Protein AF-A0A6B2VFL1-F1 (afdb_monomer)

Nearest PDB structures (foldseek):
  6qbq-assembly1_B  TM=6.943E-01  e=8.126E-10  Saccharomyces cerevisiae
  6qbr-assembly1_A  TM=6.982E-01  e=2.152E-09  Saccharomyces cerevisiae
  8aj2-assembly2_B  TM=6.948E-01  e=1.616E-09  Saccharomyces cerevisiae
  6qbq-assembly1_A  TM=6.703E-01  e=1.022E-09  Saccharomyces cerevisiae
  8aj2-assembly1_A  TM=7.059E-01  e=1.071E-08  Saccharomyces cerevisiae

pLDDT: mean 91.46, std 8.04, range [44.31, 98.69]

Foldseek 3Di:
DQCLLVVLVVLLLVLLVVQQVLLNVQFAAADDPVLLVVLCVLLVFDDDPNLSVVNRHTQWGDFDAFPPQPPRLFTSQLLLLRWTQHGSVRQSVLLVQQCCLPQHLQNHSQKTFGTADPVRAKGKIAGCDDPLHQFIWMTGNPHYIGTDDFQTHSSSSSNQSSCLSPPVDGDSSPPPQWGWKYFSSGIDTARPPDDGSGPTDIDGSCPPD

Structure (mmCIF, N/CA/C/O backbon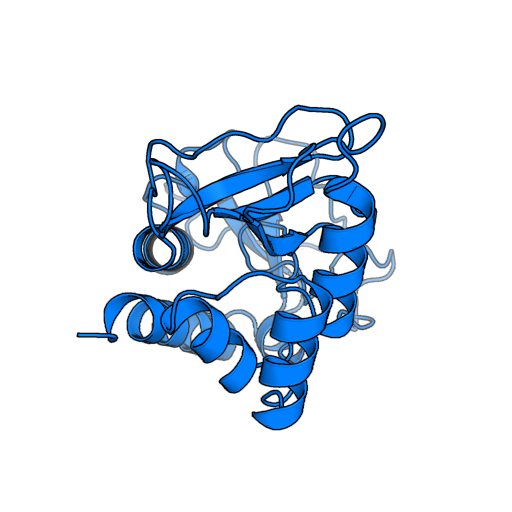e):
data_AF-A0A6B2VFL1-F1
#
_entry.id   AF-A0A6B2VFL1-F1
#
loop_
_atom_site.group_PDB
_atom_site.id
_atom_site.type_symbol
_atom_site.label_atom_id
_atom_site.label_alt_id
_atom_site.label_comp_id
_atom_site.label_asym_id
_atom_site.label_entity_id
_atom_site.label_seq_id
_atom_site.pdbx_PDB_ins_code
_atom_site.Cartn_x
_atom_site.Cartn_y
_atom_site.Cartn_z
_atom_site.occupancy
_atom_site.B_iso_or_equiv
_atom_site.auth_seq_id
_atom_site.auth_comp_id
_atom_site.auth_asym_id
_atom_site.auth_atom_id
_atom_site.pdbx_PDB_model_num
ATOM 1 N N . MET A 1 1 ? -21.975 0.005 -3.717 1.00 44.31 1 MET A N 1
ATOM 2 C CA . MET A 1 1 ? -21.148 1.197 -3.429 1.00 44.31 1 MET A CA 1
ATOM 3 C C . MET A 1 1 ? -19.972 0.749 -2.584 1.00 44.31 1 MET A C 1
ATOM 5 O O . MET A 1 1 ? -19.986 0.927 -1.378 1.00 44.31 1 MET A O 1
ATOM 9 N N . ASN A 1 2 ? -19.045 0.027 -3.211 1.00 53.16 2 ASN A N 1
ATOM 10 C CA . ASN A 1 2 ? -17.841 -0.524 -2.581 1.00 53.16 2 ASN A CA 1
ATOM 11 C C . ASN A 1 2 ? -16.761 -0.800 -3.654 1.00 53.16 2 ASN A C 1
ATOM 13 O O . ASN A 1 2 ? -15.891 -1.637 -3.439 1.00 53.16 2 ASN A O 1
ATOM 17 N N . ASP A 1 3 ? -16.881 -0.156 -4.824 1.00 70.81 3 ASP A N 1
ATOM 18 C CA . ASP A 1 3 ? -16.245 -0.612 -6.066 1.00 70.81 3 ASP A CA 1
ATOM 19 C C . ASP A 1 3 ? -14.957 0.146 -6.398 1.00 70.81 3 ASP A C 1
ATOM 21 O O . ASP A 1 3 ? -14.106 -0.409 -7.070 1.00 70.81 3 ASP A O 1
ATOM 25 N N . GLU A 1 4 ? -14.764 1.376 -5.913 1.00 88.88 4 GLU A N 1
ATOM 26 C CA . GLU A 1 4 ? -13.630 2.208 -6.343 1.00 88.88 4 GLU A CA 1
ATOM 27 C C . GLU A 1 4 ? -12.278 1.677 -5.850 1.00 88.88 4 GLU A C 1
ATOM 29 O O . GLU A 1 4 ? -11.374 1.489 -6.657 1.00 88.88 4 GLU A O 1
ATOM 34 N N . SER A 1 5 ? -12.139 1.368 -4.553 1.00 93.56 5 SER A N 1
ATOM 35 C CA . SER A 1 5 ? -10.878 0.843 -4.007 1.00 93.56 5 SER A CA 1
ATOM 36 C C . SER A 1 5 ? -10.495 -0.500 -4.623 1.00 93.56 5 SER A C 1
ATOM 38 O O . SER A 1 5 ? -9.335 -0.700 -4.960 1.00 93.56 5 SER A O 1
ATOM 40 N N . LEU A 1 6 ? -11.460 -1.412 -4.792 1.00 94.38 6 LEU A N 1
ATOM 41 C CA . LEU A 1 6 ? -11.193 -2.724 -5.383 1.00 94.38 6 LEU A CA 1
ATOM 42 C C . LEU A 1 6 ? -10.951 -2.631 -6.894 1.00 94.38 6 LEU A C 1
ATOM 44 O O . LEU A 1 6 ? -10.044 -3.288 -7.378 1.00 94.38 6 LEU A O 1
ATOM 48 N N . ALA A 1 7 ? -11.668 -1.771 -7.623 1.00 96.00 7 ALA A N 1
ATOM 49 C CA . ALA A 1 7 ? -11.402 -1.554 -9.046 1.00 96.00 7 ALA A CA 1
ATOM 50 C C . ALA A 1 7 ? -10.031 -0.901 -9.287 1.00 96.00 7 ALA A C 1
ATOM 52 O O . ALA A 1 7 ? -9.340 -1.244 -10.243 1.00 96.00 7 ALA A O 1
ATOM 53 N N . ALA A 1 8 ? -9.618 0.035 -8.427 1.00 96.88 8 ALA A N 1
ATOM 54 C CA . ALA A 1 8 ? -8.275 0.605 -8.481 1.00 96.88 8 ALA A CA 1
ATOM 55 C C . ALA A 1 8 ? -7.205 -0.430 -8.103 1.00 96.88 8 ALA A C 1
ATOM 57 O O . ALA A 1 8 ? -6.154 -0.479 -8.734 1.00 96.88 8 ALA A O 1
ATOM 58 N N . TRP A 1 9 ? -7.483 -1.289 -7.121 1.00 97.75 9 TRP A N 1
ATOM 59 C CA . TRP A 1 9 ? -6.606 -2.402 -6.769 1.00 97.75 9 TRP A CA 1
ATOM 60 C C . TRP A 1 9 ? -6.452 -3.410 -7.916 1.00 97.75 9 TRP A C 1
ATOM 62 O O . TRP A 1 9 ? -5.327 -3.784 -8.228 1.00 97.75 9 TRP A O 1
ATOM 72 N N . ASP A 1 10 ? -7.540 -3.782 -8.599 1.00 97.94 10 ASP A N 1
ATOM 73 C CA . ASP A 1 10 ? -7.497 -4.676 -9.765 1.00 97.94 10 ASP A CA 1
ATOM 74 C C . ASP A 1 10 ? -6.589 -4.107 -10.870 1.00 97.94 10 ASP A C 1
ATOM 76 O O . ASP A 1 10 ? -5.793 -4.839 -11.451 1.00 97.94 10 ASP A O 1
ATOM 80 N N . ARG A 1 11 ? -6.625 -2.786 -11.107 1.00 98.31 11 ARG A N 1
ATOM 81 C CA . ARG A 1 11 ? -5.705 -2.111 -12.043 1.00 98.31 11 ARG A CA 1
ATOM 82 C C . ARG A 1 11 ? -4.241 -2.256 -11.627 1.00 98.31 11 ARG A C 1
ATOM 84 O O . ARG A 1 11 ? -3.393 -2.535 -12.471 1.00 98.31 11 ARG A O 1
ATOM 91 N N . VAL A 1 12 ? -3.943 -2.085 -10.337 1.00 98.38 12 VAL A N 1
ATOM 92 C CA . VAL A 1 12 ? -2.587 -2.285 -9.804 1.00 98.38 12 VAL A CA 1
ATOM 93 C C . VAL A 1 12 ? -2.162 -3.748 -9.958 1.00 98.38 12 VAL A C 1
ATOM 95 O O . VAL A 1 12 ? -1.088 -3.999 -10.499 1.00 98.38 12 VAL A O 1
ATOM 98 N N . GLU A 1 13 ? -2.994 -4.714 -9.551 1.00 98.31 13 GLU A N 1
ATOM 99 C CA . GLU A 1 13 ? -2.715 -6.152 -9.703 1.00 98.31 13 GLU A CA 1
ATOM 100 C C . GLU A 1 13 ? -2.437 -6.528 -11.167 1.00 98.31 13 GLU A C 1
ATOM 102 O O . GLU A 1 13 ? -1.428 -7.177 -11.458 1.00 98.31 13 GLU A O 1
ATOM 107 N N . ASP A 1 14 ? -3.305 -6.110 -12.091 1.00 98.62 14 ASP A N 1
ATOM 108 C CA . ASP A 1 14 ? -3.177 -6.407 -13.519 1.00 98.62 14 ASP A CA 1
ATOM 109 C C . ASP A 1 14 ? -1.907 -5.786 -14.109 1.00 98.62 14 ASP A C 1
ATOM 111 O O . ASP A 1 14 ? -1.195 -6.434 -14.887 1.00 98.62 14 ASP A O 1
ATOM 115 N N . TRP A 1 15 ? -1.580 -4.554 -13.706 1.00 98.62 15 TRP A N 1
ATOM 116 C CA . TRP A 1 15 ? -0.351 -3.896 -14.133 1.00 98.62 15 TRP A CA 1
ATOM 117 C C . TRP A 1 15 ? 0.889 -4.635 -13.623 1.00 98.62 15 TRP A C 1
ATOM 119 O O . TRP A 1 15 ? 1.799 -4.900 -14.412 1.00 98.62 15 TRP A O 1
ATOM 129 N N . LEU A 1 16 ? 0.921 -5.019 -12.340 1.00 98.69 16 LEU A N 1
ATOM 130 C CA . LEU A 1 16 ? 2.037 -5.775 -11.758 1.00 98.69 16 LEU A CA 1
ATOM 131 C C . LEU A 1 16 ? 2.209 -7.115 -12.467 1.00 98.69 16 LEU A C 1
ATOM 133 O O . LEU A 1 16 ? 3.310 -7.468 -12.874 1.00 98.69 16 LEU A O 1
ATOM 137 N N . LYS A 1 17 ? 1.114 -7.838 -12.696 1.00 98.44 17 LYS A N 1
ATOM 138 C CA . LYS A 1 17 ? 1.147 -9.128 -13.388 1.00 98.44 17 LYS A CA 1
ATOM 139 C C . LYS A 1 17 ? 1.747 -9.033 -14.792 1.00 98.44 17 LYS A C 1
ATOM 141 O O . LYS A 1 17 ? 2.417 -9.967 -15.229 1.00 98.44 17 LYS A O 1
ATOM 146 N N . ALA A 1 18 ? 1.486 -7.935 -15.501 1.00 98.31 18 ALA A N 1
ATOM 147 C CA . ALA A 1 18 ? 1.969 -7.725 -16.861 1.00 98.31 18 ALA A CA 1
ATOM 148 C C . ALA A 1 18 ? 3.405 -7.178 -16.928 1.00 98.31 18 ALA A C 1
ATOM 150 O O . ALA A 1 18 ? 4.148 -7.564 -17.828 1.00 98.31 18 ALA A O 1
ATOM 151 N N . ASN A 1 19 ? 3.791 -6.291 -16.004 1.00 98.25 19 ASN A N 1
ATOM 152 C CA . ASN A 1 19 ? 5.014 -5.486 -16.129 1.00 98.25 19 ASN A CA 1
ATOM 153 C C . ASN A 1 19 ? 6.050 -5.749 -15.027 1.00 98.25 19 ASN A C 1
ATOM 155 O O . ASN A 1 19 ? 7.242 -5.561 -15.254 1.00 98.25 19 ASN A O 1
ATOM 159 N N . ALA A 1 20 ? 5.616 -6.196 -13.849 1.00 98.25 20 ALA A N 1
ATOM 160 C CA . ALA A 1 20 ? 6.459 -6.445 -12.684 1.00 98.25 20 ALA A CA 1
ATOM 161 C C . ALA A 1 20 ? 6.103 -7.797 -12.021 1.00 98.25 20 ALA A C 1
ATOM 163 O O . ALA A 1 20 ? 5.593 -7.831 -10.895 1.00 98.25 20 ALA A O 1
ATOM 164 N N . PRO A 1 21 ? 6.337 -8.931 -12.712 1.00 98.19 21 PRO A N 1
ATOM 165 C CA . PRO A 1 21 ? 5.893 -10.250 -12.263 1.00 98.19 21 PRO A CA 1
ATOM 166 C C . PRO A 1 21 ? 6.483 -10.697 -10.917 1.00 98.19 21 PRO A C 1
ATOM 168 O O . PRO A 1 21 ? 5.811 -11.433 -10.196 1.00 98.19 21 PRO A O 1
ATOM 171 N N . CYS A 1 22 ? 7.685 -10.251 -10.539 1.00 97.81 22 CYS A N 1
ATOM 172 C CA . CYS A 1 22 ? 8.239 -10.531 -9.212 1.00 97.81 22 CYS A CA 1
ATOM 173 C C . CYS A 1 22 ? 7.477 -9.763 -8.125 1.00 97.81 22 CYS A C 1
ATOM 175 O O . CYS A 1 22 ? 7.132 -10.342 -7.098 1.00 97.81 22 CYS A O 1
ATOM 177 N N . SER A 1 23 ? 7.109 -8.503 -8.377 1.00 98.50 23 SER A N 1
ATOM 178 C CA . SER A 1 23 ? 6.239 -7.758 -7.458 1.00 98.50 23 SER A CA 1
ATOM 179 C C . SER A 1 23 ? 4.819 -8.310 -7.401 1.00 98.50 23 SER A C 1
ATOM 181 O O . SER A 1 23 ? 4.199 -8.289 -6.347 1.00 98.50 23 SER A O 1
ATOM 183 N N . TYR A 1 24 ? 4.293 -8.859 -8.496 1.00 98.62 24 TYR A N 1
ATOM 184 C CA . TYR A 1 24 ? 3.029 -9.596 -8.438 1.00 98.62 24 TYR A CA 1
ATOM 185 C C . TYR A 1 24 ? 3.152 -10.865 -7.580 1.00 98.62 24 TYR A C 1
ATOM 187 O O . TYR A 1 24 ? 2.248 -11.186 -6.814 1.00 98.62 24 TYR A O 1
ATOM 195 N N . ALA A 1 25 ? 4.278 -11.577 -7.677 1.00 98.44 25 ALA A N 1
ATOM 196 C CA . ALA A 1 25 ? 4.528 -12.795 -6.910 1.00 98.44 25 ALA A CA 1
ATOM 197 C C . ALA A 1 25 ? 4.737 -12.553 -5.403 1.00 98.4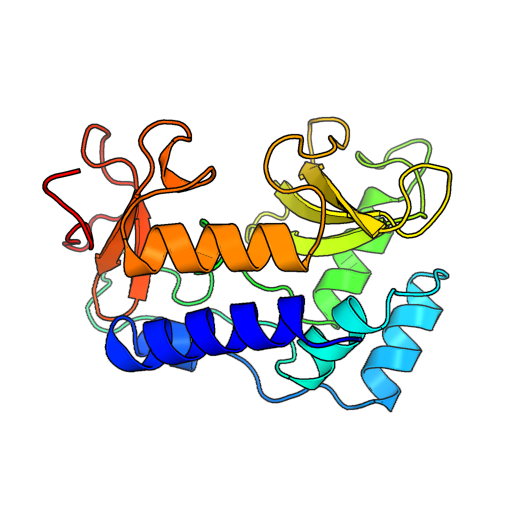4 25 ALA A C 1
ATOM 199 O O . ALA A 1 25 ? 4.582 -13.497 -4.630 1.00 98.44 25 ALA A O 1
ATOM 200 N N . SER A 1 26 ? 5.048 -11.322 -4.975 1.00 98.44 26 SER A N 1
ATOM 201 C CA . SER A 1 26 ? 5.178 -10.976 -3.550 1.00 98.44 26 SER A CA 1
ATOM 202 C C . SER A 1 26 ? 3.827 -10.868 -2.837 1.00 98.44 26 SER A C 1
ATOM 204 O O . SER A 1 26 ? 3.772 -10.945 -1.609 1.00 98.44 26 SER A O 1
ATOM 206 N N . LEU A 1 27 ? 2.723 -10.721 -3.582 1.00 98.69 27 LEU A N 1
ATOM 207 C CA . LEU A 1 27 ? 1.373 -10.677 -3.026 1.00 98.69 27 LEU A CA 1
ATOM 208 C C . LEU A 1 27 ? 1.018 -12.001 -2.343 1.00 98.69 27 LEU A C 1
ATOM 210 O O . LEU A 1 27 ? 0.993 -13.071 -2.958 1.00 98.69 27 LEU A O 1
ATOM 214 N N . ARG A 1 28 ? 0.663 -11.926 -1.059 1.00 98.56 28 ARG A N 1
ATOM 215 C CA . ARG A 1 28 ? 0.284 -13.103 -0.273 1.00 98.56 28 ARG A CA 1
ATOM 216 C C . ARG A 1 28 ? -1.136 -13.557 -0.619 1.00 98.56 28 ARG A C 1
ATOM 218 O O . ARG A 1 28 ? -1.959 -12.749 -1.053 1.00 98.56 28 ARG A O 1
ATOM 225 N N . PRO A 1 29 ? -1.486 -14.836 -0.398 1.00 98.38 29 PRO A N 1
ATOM 226 C CA . PRO A 1 29 ? -2.870 -15.285 -0.504 1.00 98.38 29 PRO A CA 1
ATOM 227 C C . PRO A 1 29 ? -3.825 -14.461 0.384 1.00 98.38 29 PRO A C 1
ATOM 229 O O . PRO A 1 29 ? -3.381 -13.869 1.371 1.00 98.38 29 PRO A O 1
ATOM 232 N N . PRO A 1 30 ? -5.137 -14.453 0.084 1.00 98.56 30 PRO A N 1
ATOM 233 C CA . PRO A 1 30 ? -6.155 -13.819 0.918 1.00 98.56 30 PRO A CA 1
ATOM 234 C C . PRO A 1 30 ? -6.038 -14.141 2.411 1.00 98.56 30 PRO A C 1
ATOM 236 O O . PRO A 1 30 ? -5.845 -15.300 2.793 1.00 98.56 30 PRO A O 1
ATOM 239 N N . ALA A 1 31 ? -6.269 -13.146 3.268 1.00 98.00 31 ALA A N 1
ATOM 240 C CA . ALA A 1 31 ? -6.504 -13.409 4.678 1.00 98.00 31 ALA A CA 1
ATOM 241 C C . ALA A 1 31 ? -7.884 -14.050 4.898 1.00 98.00 31 ALA A C 1
ATOM 243 O O . ALA A 1 31 ? -8.875 -13.694 4.257 1.00 98.00 31 ALA A O 1
ATOM 244 N N . GLY A 1 32 ? -7.967 -14.965 5.865 1.00 97.69 32 GLY A N 1
ATOM 245 C CA . GLY A 1 32 ? -9.243 -15.513 6.319 1.00 97.69 32 GLY A CA 1
ATOM 246 C C . GLY A 1 32 ? -10.109 -14.442 7.006 1.00 97.69 32 GLY A C 1
ATOM 247 O O . GLY A 1 32 ? -9.568 -13.619 7.757 1.00 97.69 32 GLY A O 1
ATOM 248 N N . PRO A 1 33 ? -11.445 -14.434 6.818 1.00 97.56 33 PRO A N 1
ATOM 249 C CA . PRO A 1 33 ? -12.340 -13.474 7.471 1.00 97.56 33 PRO A CA 1
ATOM 250 C C . PRO A 1 33 ? -12.214 -13.441 8.998 1.00 97.56 33 PRO A C 1
ATOM 252 O O . PRO A 1 33 ? -12.316 -12.380 9.613 1.00 97.56 33 PRO A O 1
ATOM 255 N N . GLU A 1 34 ? -11.952 -14.589 9.621 1.00 97.69 34 GLU A N 1
ATOM 256 C CA . GLU A 1 34 ? -11.708 -14.710 11.056 1.00 97.69 34 GLU A CA 1
ATOM 257 C C . GLU A 1 34 ? -10.405 -14.032 11.494 1.00 97.69 34 GLU A C 1
ATOM 259 O O . GLU A 1 34 ? -10.379 -13.402 12.553 1.00 97.69 34 GLU A O 1
ATOM 264 N N . ARG A 1 35 ? -9.345 -14.088 10.673 1.00 97.94 35 ARG A N 1
ATOM 265 C CA . ARG A 1 35 ? -8.082 -13.382 10.945 1.00 97.94 35 ARG A CA 1
ATOM 266 C C . ARG A 1 35 ? -8.266 -11.874 10.831 1.00 97.94 35 ARG A C 1
ATOM 268 O O . ARG A 1 35 ? -7.798 -11.148 11.703 1.00 97.94 35 ARG A O 1
ATOM 275 N N . VAL A 1 36 ? -9.009 -11.411 9.824 1.00 97.94 36 VAL A N 1
ATOM 276 C CA . VAL A 1 36 ? -9.356 -9.987 9.668 1.00 97.94 36 VAL A CA 1
ATOM 277 C C . VAL A 1 36 ? -10.168 -9.493 10.869 1.00 97.94 36 VAL A C 1
ATOM 279 O O . VAL A 1 36 ? -9.834 -8.473 11.467 1.00 97.94 36 VAL A O 1
ATOM 282 N N . ALA A 1 37 ? -11.191 -10.243 11.289 1.00 96.62 37 ALA A N 1
ATOM 283 C CA . ALA A 1 37 ? -11.990 -9.893 12.464 1.00 96.62 37 ALA A CA 1
ATOM 284 C C . ALA A 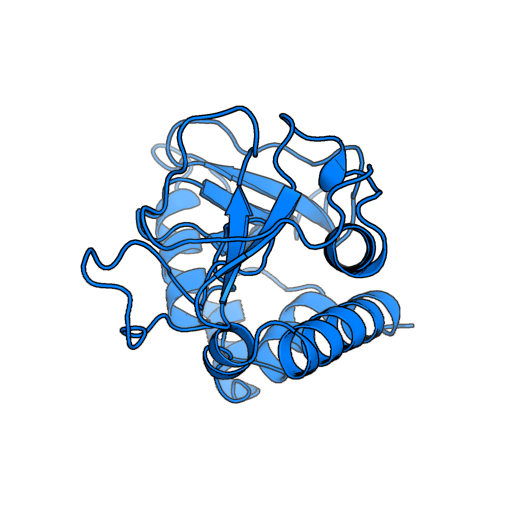1 37 ? -11.153 -9.868 13.757 1.00 96.62 37 ALA A C 1
ATOM 286 O O . ALA A 1 37 ? -11.320 -8.971 14.585 1.00 96.62 37 ALA A O 1
ATOM 287 N N . ALA A 1 38 ? -10.229 -10.820 13.923 1.00 97.12 38 ALA A N 1
ATOM 288 C CA . ALA A 1 38 ? -9.315 -10.854 15.060 1.00 97.12 38 ALA A CA 1
ATOM 289 C C . ALA A 1 38 ? -8.330 -9.673 15.054 1.00 97.12 38 ALA A C 1
ATOM 291 O O . ALA A 1 38 ? -8.076 -9.091 16.108 1.00 97.12 38 ALA A O 1
ATOM 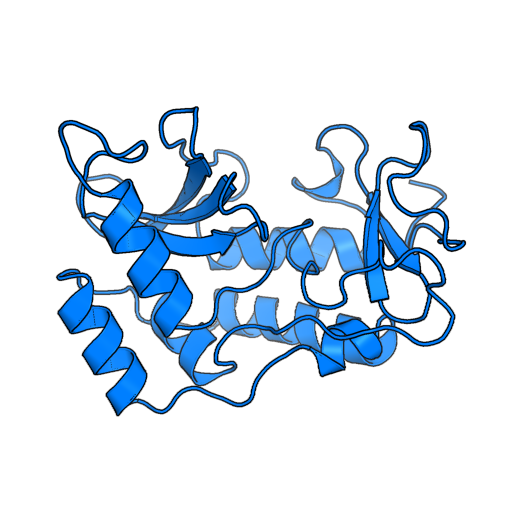292 N N . ALA A 1 39 ? -7.805 -9.285 13.889 1.00 97.62 39 ALA A N 1
ATOM 293 C CA . ALA A 1 39 ? -6.943 -8.113 13.744 1.00 97.62 39 ALA A CA 1
ATOM 294 C C . ALA A 1 39 ? -7.690 -6.821 14.106 1.00 97.62 39 ALA A C 1
ATOM 296 O O . ALA A 1 39 ? -7.200 -6.039 14.921 1.00 97.62 39 ALA A O 1
ATOM 297 N N . GLN A 1 40 ? -8.916 -6.656 13.600 1.00 96.31 40 GLN A N 1
ATOM 298 C CA . GLN A 1 40 ? -9.791 -5.538 13.957 1.00 96.31 40 GLN A CA 1
ATOM 299 C C . GLN A 1 40 ? -10.027 -5.471 15.476 1.00 96.31 40 GLN A C 1
ATOM 301 O O . GLN A 1 40 ? -9.883 -4.414 16.090 1.00 96.31 40 GLN A O 1
ATOM 306 N N . ALA A 1 41 ? -10.316 -6.613 16.109 1.00 96.38 41 ALA A N 1
ATOM 307 C CA . ALA A 1 41 ? -10.501 -6.693 17.556 1.00 96.38 41 ALA A CA 1
ATOM 308 C C . ALA A 1 41 ? -9.223 -6.348 18.343 1.00 96.38 41 ALA A C 1
ATOM 310 O O . ALA A 1 41 ? -9.307 -5.673 19.365 1.00 96.38 41 ALA A O 1
ATOM 311 N N . ARG A 1 42 ? -8.043 -6.772 17.864 1.00 96.94 42 ARG A N 1
ATOM 312 C CA . ARG A 1 42 ? -6.742 -6.455 18.484 1.00 96.94 42 ARG A CA 1
ATOM 313 C C . ARG A 1 42 ? -6.393 -4.969 18.388 1.00 96.94 42 ARG A C 1
ATOM 315 O O . ARG A 1 42 ? -5.812 -4.444 19.330 1.00 96.94 42 ARG A O 1
ATOM 322 N N . MET A 1 43 ? -6.747 -4.304 17.287 1.00 96.06 43 MET A N 1
ATOM 323 C CA . MET A 1 43 ? -6.568 -2.851 17.143 1.00 96.06 43 MET A CA 1
ATOM 324 C C . MET A 1 43 ? -7.633 -2.044 17.901 1.00 96.06 43 MET A C 1
ATOM 326 O O . MET A 1 43 ? -7.437 -0.866 18.173 1.00 96.06 43 MET A O 1
ATOM 330 N N . GLY A 1 44 ? -8.769 -2.657 18.249 1.00 95.19 44 GLY A N 1
ATOM 331 C CA . GLY A 1 44 ? -9.828 -1.998 19.015 1.00 95.19 44 GLY A CA 1
ATOM 332 C C . GLY A 1 44 ? -10.599 -0.926 18.237 1.00 95.19 44 GLY A C 1
ATOM 333 O O . GLY A 1 44 ? -11.276 -0.104 18.849 1.00 95.19 44 GLY A O 1
ATOM 334 N N . VAL A 1 45 ? -10.525 -0.937 16.903 1.00 90.56 45 VAL A N 1
ATOM 335 C CA . VAL A 1 45 ? -11.223 0.007 16.018 1.00 90.56 45 VAL A CA 1
ATOM 336 C C . VAL A 1 45 ? -12.078 -0.717 14.998 1.00 90.56 45 VAL A C 1
ATOM 338 O O . VAL A 1 45 ? -11.755 -1.826 14.596 1.00 90.56 45 VAL A O 1
ATOM 341 N N . THR A 1 46 ? -13.165 -0.089 14.554 1.00 90.62 46 THR A N 1
ATOM 342 C CA . THR A 1 46 ? -13.966 -0.616 13.441 1.00 90.62 46 THR A CA 1
ATOM 343 C C . THR A 1 46 ? -13.380 -0.130 12.126 1.00 90.62 46 THR A C 1
ATOM 345 O O . THR A 1 46 ? -13.188 1.069 11.941 1.00 90.62 46 THR A O 1
ATOM 348 N N . TRP A 1 47 ? -13.091 -1.049 11.213 1.00 91.50 47 TRP A N 1
ATOM 349 C CA . TRP A 1 47 ? -12.512 -0.715 9.920 1.00 91.50 47 TRP A CA 1
ATOM 350 C C . TRP A 1 47 ? -13.610 -0.370 8.911 1.00 91.50 47 TRP A C 1
ATOM 352 O O . TRP A 1 47 ? -14.657 -1.029 8.885 1.00 91.50 47 TRP A O 1
ATOM 362 N N . PRO A 1 48 ? -13.369 0.607 8.022 1.00 90.88 48 PRO A N 1
ATOM 363 C CA . PRO A 1 48 ? -14.135 0.733 6.796 1.00 90.88 48 PRO A CA 1
ATOM 364 C C . PRO A 1 48 ? -14.107 -0.586 6.015 1.00 90.88 48 PRO A C 1
ATOM 366 O O . PRO A 1 48 ? -13.107 -1.312 6.008 1.00 90.88 48 PRO A O 1
ATOM 369 N N . ARG A 1 49 ? -15.213 -0.920 5.349 1.00 92.31 49 ARG A N 1
ATOM 370 C CA . ARG A 1 49 ? -15.367 -2.217 4.672 1.00 92.31 49 ARG A CA 1
ATOM 371 C C . ARG A 1 49 ? -14.295 -2.426 3.602 1.00 92.31 49 ARG A C 1
ATOM 373 O O . ARG A 1 49 ? -13.822 -3.542 3.419 1.00 92.31 49 ARG A O 1
ATOM 380 N N . GLU A 1 50 ? -13.944 -1.369 2.888 1.00 92.06 50 GLU A N 1
ATOM 381 C CA . GLU A 1 50 ? -12.921 -1.339 1.848 1.00 92.06 50 GLU A CA 1
ATOM 382 C C . GLU A 1 50 ? -11.519 -1.658 2.379 1.00 92.06 50 GLU A C 1
ATOM 384 O O . GLU A 1 50 ? -10.751 -2.311 1.682 1.00 92.06 50 GLU A O 1
ATOM 389 N N . VAL A 1 51 ? -11.212 -1.289 3.625 1.00 94.25 51 VAL A N 1
ATOM 390 C CA . VAL A 1 51 ? -9.934 -1.611 4.274 1.00 94.25 51 VAL A CA 1
ATOM 391 C C . VAL A 1 51 ? -9.850 -3.115 4.535 1.00 94.25 51 VAL A C 1
ATOM 393 O O . VAL A 1 51 ? -8.900 -3.774 4.122 1.00 94.25 51 VAL A O 1
ATOM 396 N N . ALA A 1 52 ? -10.896 -3.693 5.135 1.00 95.94 52 ALA A N 1
ATOM 397 C CA . ALA A 1 52 ? -10.983 -5.140 5.331 1.00 95.94 52 ALA A CA 1
ATOM 398 C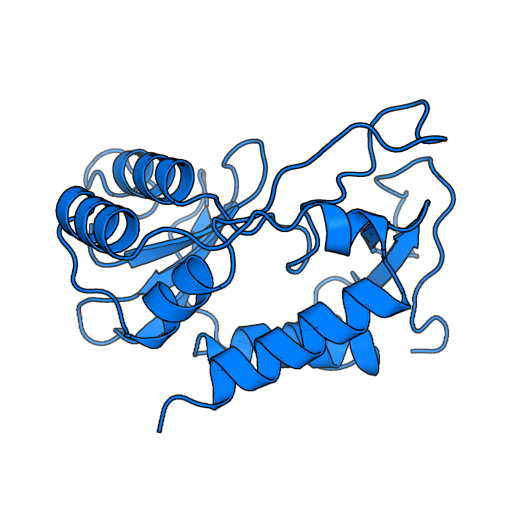 C . ALA A 1 52 ? -10.972 -5.912 3.998 1.00 95.94 52 ALA A C 1
ATOM 400 O O . ALA A 1 52 ? -10.392 -6.993 3.914 1.00 95.94 52 ALA A O 1
ATOM 401 N N . ALA A 1 53 ? -11.596 -5.359 2.953 1.00 96.06 53 ALA A N 1
ATOM 402 C CA . ALA A 1 53 ? -11.669 -5.988 1.638 1.00 96.06 53 ALA A CA 1
ATOM 403 C C . ALA A 1 53 ? -10.293 -6.169 0.977 1.00 96.06 53 ALA A C 1
ATOM 405 O O . ALA A 1 53 ? -10.107 -7.172 0.293 1.00 96.06 53 ALA A O 1
ATOM 406 N N . LEU A 1 54 ? -9.334 -5.264 1.212 1.00 96.06 54 LEU A N 1
ATOM 407 C CA . LEU A 1 54 ? -7.964 -5.435 0.715 1.00 96.06 54 LEU A CA 1
ATOM 408 C C . LEU A 1 54 ? -7.269 -6.634 1.363 1.00 96.06 54 LEU A C 1
ATOM 410 O O . LEU A 1 54 ? -6.705 -7.461 0.655 1.00 96.06 54 LEU A O 1
ATOM 414 N N . TRP A 1 55 ? -7.375 -6.805 2.684 1.00 97.50 55 TRP A N 1
ATOM 415 C CA . TRP A 1 55 ? -6.782 -7.978 3.341 1.00 97.50 55 TRP A CA 1
ATOM 416 C C . TRP A 1 55 ? -7.484 -9.290 2.993 1.00 97.50 55 TRP A C 1
ATOM 418 O O . TRP A 1 55 ? -6.847 -10.335 2.876 1.00 97.50 55 TRP A O 1
ATOM 428 N N . LEU A 1 56 ? -8.796 -9.242 2.756 1.00 97.81 56 LEU A N 1
ATOM 429 C CA . LEU A 1 56 ? -9.550 -10.373 2.204 1.00 97.81 56 LEU A CA 1
ATOM 430 C C . LEU A 1 56 ? -9.172 -10.696 0.751 1.00 97.81 56 LEU A C 1
ATOM 432 O O . LEU A 1 56 ? -9.597 -11.728 0.235 1.00 97.81 56 LEU A O 1
ATOM 436 N N . ARG A 1 57 ? -8.413 -9.824 0.084 1.00 97.38 57 ARG A N 1
ATOM 437 C CA . ARG A 1 57 ? -7.877 -10.049 -1.256 1.00 97.38 57 ARG A CA 1
ATOM 438 C C . ARG A 1 57 ? -6.441 -10.569 -1.194 1.00 97.38 57 ARG A C 1
ATOM 440 O O . ARG A 1 57 ? -6.160 -11.591 -1.811 1.00 97.38 57 ARG A O 1
ATOM 447 N N . HIS A 1 58 ? -5.590 -9.940 -0.387 1.00 98.19 58 HIS A N 1
ATOM 448 C CA . HIS A 1 58 ? -4.215 -10.364 -0.117 1.00 98.19 58 HIS A CA 1
ATOM 449 C C . HIS A 1 58 ? -3.846 -10.087 1.344 1.00 98.19 58 HIS A C 1
ATOM 451 O O . HIS A 1 58 ? -4.046 -8.975 1.823 1.00 98.19 58 HIS A O 1
ATOM 457 N N . ASP A 1 59 ? -3.276 -11.058 2.063 1.00 98.38 59 ASP A N 1
ATOM 458 C CA . ASP A 1 59 ? -2.733 -10.853 3.419 1.00 98.38 59 ASP A CA 1
ATOM 459 C C . ASP A 1 59 ? -1.393 -10.099 3.374 1.00 98.38 59 ASP A C 1
ATOM 461 O O . ASP A 1 59 ? -0.371 -10.617 3.822 1.00 98.38 59 ASP A O 1
ATOM 465 N N . GLY A 1 60 ? -1.390 -8.900 2.791 1.00 98.06 60 GLY A N 1
ATOM 466 C CA . GLY A 1 60 ? -0.185 -8.121 2.538 1.00 98.06 60 GLY A CA 1
ATOM 467 C C . GLY A 1 60 ? 0.667 -8.657 1.387 1.00 98.06 60 GLY A C 1
ATOM 468 O O . GLY A 1 60 ? 0.220 -9.448 0.550 1.00 98.06 60 GLY A O 1
ATOM 469 N N . ALA A 1 61 ? 1.918 -8.221 1.376 1.00 98.25 61 ALA A N 1
ATOM 470 C CA . ALA A 1 61 ? 2.976 -8.712 0.511 1.00 98.25 61 ALA A CA 1
ATOM 471 C C . ALA A 1 61 ? 4.217 -9.066 1.337 1.00 98.25 61 ALA A C 1
ATOM 473 O O . ALA A 1 61 ? 4.373 -8.603 2.468 1.00 98.25 61 ALA A O 1
ATOM 474 N N . GLU A 1 62 ? 5.078 -9.912 0.784 1.00 96.81 62 GLU A N 1
ATOM 475 C CA . GLU A 1 62 ? 6.305 -10.367 1.435 1.00 96.81 62 GLU A CA 1
ATOM 476 C C . GLU A 1 62 ? 7.453 -10.406 0.429 1.00 96.81 62 GLU A C 1
ATOM 478 O O . GLU A 1 62 ? 7.337 -11.008 -0.641 1.00 96.81 62 GLU A O 1
ATOM 483 N N . GLY A 1 63 ? 8.536 -9.709 0.774 1.00 94.00 63 GLY A N 1
ATOM 484 C CA . GLY A 1 63 ? 9.746 -9.646 -0.033 1.00 94.00 63 GLY A CA 1
ATOM 485 C C . GLY A 1 63 ? 10.458 -10.995 -0.076 1.00 94.00 63 GLY A C 1
ATOM 486 O O . GLY A 1 63 ? 10.339 -11.819 0.833 1.00 94.00 63 GLY A O 1
ATOM 487 N N . PHE A 1 64 ? 11.208 -11.222 -1.144 1.00 94.88 64 PHE A N 1
ATOM 488 C CA . PHE A 1 64 ? 12.044 -12.403 -1.323 1.00 94.88 64 PHE A CA 1
ATOM 489 C C . PHE A 1 64 ? 13.271 -12.036 -2.158 1.00 94.88 64 PHE A C 1
ATOM 491 O O . PHE A 1 64 ? 13.269 -11.015 -2.843 1.00 94.88 64 PHE A O 1
ATOM 498 N N . GLU A 1 65 ? 14.307 -12.872 -2.097 1.00 94.00 65 GLU A N 1
ATOM 499 C CA . GLU A 1 65 ? 15.532 -12.680 -2.879 1.00 94.00 65 GLU A CA 1
ATOM 500 C C . GLU A 1 65 ? 15.233 -12.753 -4.382 1.00 94.00 65 GLU A C 1
ATOM 502 O O . GLU A 1 65 ? 14.624 -13.714 -4.863 1.00 94.00 65 GLU A O 1
ATOM 507 N N . VAL A 1 66 ? 15.660 -11.731 -5.122 1.00 94.38 66 VAL A N 1
ATOM 508 C CA . VAL A 1 66 ? 15.433 -11.619 -6.564 1.00 94.38 66 VAL A CA 1
ATOM 509 C C . VAL A 1 66 ? 16.668 -12.112 -7.312 1.00 94.38 66 VAL A C 1
ATOM 511 O O . VAL A 1 66 ? 17.777 -11.626 -7.105 1.00 94.38 66 VAL A O 1
ATOM 514 N N . ASP A 1 67 ? 16.482 -13.065 -8.226 1.00 90.62 67 ASP A N 1
ATOM 515 C CA . ASP A 1 67 ? 17.572 -13.554 -9.072 1.00 90.62 67 ASP A CA 1
ATOM 516 C C . ASP A 1 67 ? 18.197 -12.402 -9.883 1.00 90.62 67 ASP A C 1
ATOM 518 O O . ASP A 1 67 ? 17.520 -11.724 -10.661 1.00 90.62 67 ASP A O 1
ATOM 522 N N . GLY A 1 68 ? 19.511 -12.216 -9.739 1.00 87.06 68 GLY A N 1
ATOM 523 C CA . GLY A 1 68 ? 20.266 -11.151 -10.410 1.00 87.06 68 GLY A CA 1
ATOM 524 C C . GLY A 1 68 ? 20.393 -9.852 -9.612 1.00 87.06 68 GLY A C 1
ATOM 525 O O . GLY A 1 68 ? 21.043 -8.927 -10.095 1.00 87.06 68 GLY A O 1
ATOM 526 N N . ASP A 1 69 ? 19.819 -9.790 -8.409 1.00 89.12 69 ASP A N 1
ATOM 527 C CA . ASP A 1 69 ? 20.048 -8.715 -7.445 1.00 89.12 69 ASP A CA 1
ATOM 528 C C . ASP A 1 69 ? 21.200 -9.095 -6.502 1.00 89.12 69 ASP A C 1
ATOM 530 O O . ASP A 1 69 ? 20.997 -9.682 -5.442 1.00 89.12 69 ASP A O 1
ATOM 534 N N . GLU A 1 70 ? 22.438 -8.834 -6.928 1.00 82.75 70 GLU A N 1
ATOM 535 C CA . GLU A 1 70 ? 23.640 -9.250 -6.186 1.00 82.75 70 GLU A CA 1
ATOM 536 C C . GLU A 1 70 ? 23.793 -8.531 -4.833 1.00 82.75 70 GLU A C 1
ATOM 538 O O . GLU A 1 70 ? 24.377 -9.097 -3.907 1.00 82.75 70 GLU A O 1
ATOM 543 N N . GLU A 1 71 ? 23.244 -7.319 -4.711 1.00 82.62 71 GLU A N 1
ATOM 544 C CA . GLU A 1 71 ? 23.355 -6.467 -3.519 1.00 82.62 71 GLU A CA 1
ATOM 545 C C . GLU A 1 71 ? 22.097 -6.526 -2.624 1.00 82.62 71 GLU A C 1
ATOM 547 O O . GLU A 1 71 ? 22.127 -6.069 -1.479 1.00 82.62 71 GLU A O 1
ATOM 552 N N . GLY A 1 72 ? 21.004 -7.144 -3.095 1.00 81.38 72 GLY A N 1
ATOM 553 C CA . GLY A 1 72 ? 19.773 -7.342 -2.318 1.00 81.38 72 GLY A CA 1
ATOM 554 C C . GLY A 1 72 ? 18.974 -6.056 -2.085 1.00 81.38 72 GLY A C 1
ATOM 555 O O . GLY A 1 72 ? 18.327 -5.901 -1.047 1.00 81.38 72 GLY A O 1
ATOM 556 N N . GLU A 1 73 ? 19.062 -5.104 -3.010 1.00 85.06 73 GLU A N 1
ATOM 557 C CA . GLU A 1 73 ? 18.478 -3.767 -2.873 1.00 85.06 73 GLU A CA 1
ATOM 558 C C . GLU A 1 73 ? 17.064 -3.674 -3.467 1.00 85.06 73 GLU A C 1
ATOM 560 O O . GLU A 1 73 ? 16.301 -2.751 -3.152 1.00 85.06 73 GLU A O 1
ATOM 565 N N . VAL A 1 74 ? 16.686 -4.631 -4.319 1.00 91.56 74 VAL A N 1
ATOM 566 C CA . VAL A 1 74 ? 15.378 -4.695 -4.971 1.00 91.56 74 VAL A CA 1
ATOM 567 C C . VAL A 1 74 ? 14.419 -5.527 -4.125 1.00 91.56 74 VAL A C 1
ATOM 569 O O . VAL A 1 74 ? 14.461 -6.753 -4.114 1.00 91.56 74 VAL A O 1
ATOM 572 N N . ASP A 1 75 ? 13.475 -4.854 -3.468 1.00 94.62 75 ASP A N 1
ATOM 573 C CA . ASP A 1 75 ? 12.401 -5.528 -2.736 1.00 94.62 75 ASP A CA 1
ATOM 574 C C . ASP A 1 75 ? 11.120 -5.632 -3.588 1.00 94.62 75 ASP A C 1
ATOM 576 O O . ASP A 1 75 ? 10.465 -4.609 -3.844 1.00 94.62 75 ASP A O 1
ATOM 580 N N . PRO A 1 76 ? 10.695 -6.846 -3.994 1.00 96.31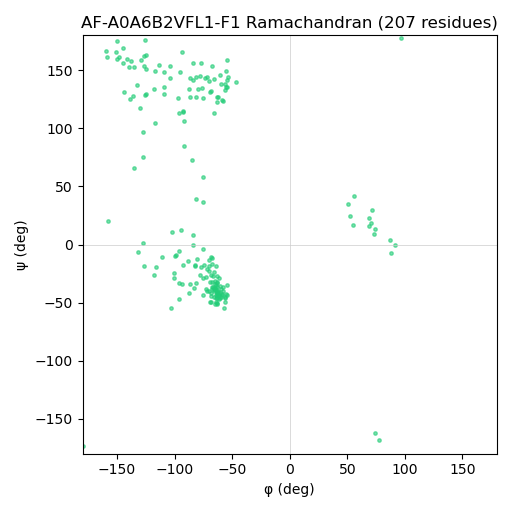 76 PRO A N 1
ATOM 581 C CA . PRO A 1 76 ? 9.490 -7.027 -4.795 1.00 96.31 76 PRO A CA 1
ATOM 582 C C . PRO A 1 76 ? 8.201 -6.615 -4.064 1.00 96.31 76 PRO A C 1
ATOM 584 O O . PRO A 1 76 ? 7.181 -6.396 -4.724 1.00 96.31 76 PRO A O 1
ATOM 587 N N . ALA A 1 77 ? 8.196 -6.494 -2.734 1.00 97.19 77 ALA A N 1
ATOM 588 C CA . ALA A 1 77 ? 7.012 -6.125 -1.959 1.00 97.19 77 ALA A CA 1
ATOM 589 C C . ALA A 1 77 ? 6.742 -4.610 -1.908 1.00 97.19 77 ALA A C 1
ATOM 591 O O . ALA A 1 77 ? 5.602 -4.211 -1.656 1.00 97.19 77 ALA A O 1
ATOM 592 N N . LYS A 1 78 ? 7.725 -3.754 -2.231 1.00 95.44 78 LYS A N 1
ATOM 593 C CA . LYS A 1 78 ? 7.632 -2.279 -2.124 1.00 95.44 78 LYS A CA 1
ATOM 594 C C . LYS A 1 78 ? 6.915 -1.591 -3.292 1.00 95.44 78 LYS A C 1
ATOM 596 O O . LYS A 1 78 ? 7.292 -0.507 -3.746 1.00 95.44 78 LYS A O 1
ATOM 601 N N . PHE A 1 79 ? 5.847 -2.202 -3.791 1.00 95.44 79 PHE A N 1
ATOM 602 C CA . PHE A 1 79 ? 5.156 -1.732 -4.991 1.00 95.44 79 PHE A CA 1
ATOM 603 C C . PHE A 1 79 ? 4.160 -0.585 -4.734 1.00 95.44 79 PHE A C 1
ATOM 605 O O . PHE A 1 79 ? 3.821 0.143 -5.670 1.00 95.44 79 PHE A O 1
ATOM 612 N N . LEU A 1 80 ? 3.714 -0.355 -3.492 1.00 95.19 80 LEU A N 1
ATOM 613 C CA . LEU A 1 80 ? 2.769 0.719 -3.154 1.00 95.19 80 LEU A CA 1
ATOM 614 C C . LEU A 1 80 ? 3.490 2.049 -2.911 1.00 95.19 80 LEU A C 1
ATOM 616 O O . LEU A 1 80 ? 3.601 2.517 -1.778 1.00 95.19 80 LEU A O 1
ATOM 620 N N . ALA A 1 81 ? 3.976 2.667 -3.990 1.00 92.12 81 ALA A N 1
ATOM 621 C CA . ALA A 1 81 ? 4.739 3.918 -3.936 1.00 92.12 81 ALA A CA 1
ATOM 622 C C . ALA A 1 81 ? 5.979 3.834 -3.022 1.00 92.12 81 ALA A C 1
ATOM 624 O O . ALA A 1 81 ? 6.255 4.748 -2.245 1.00 92.12 81 ALA A O 1
ATOM 625 N N . GLY A 1 82 ? 6.705 2.713 -3.097 1.00 91.31 82 GLY A N 1
ATOM 626 C CA . GLY A 1 82 ? 7.902 2.441 -2.295 1.00 91.31 82 GLY A CA 1
ATOM 627 C C . GLY A 1 82 ? 7.624 1.816 -0.925 1.00 91.31 82 GLY A C 1
ATOM 628 O O . GLY A 1 82 ? 8.561 1.608 -0.158 1.00 91.31 82 GLY A O 1
ATOM 629 N N . TYR A 1 83 ? 6.362 1.508 -0.613 1.00 95.75 83 TYR A N 1
ATOM 630 C CA . TYR A 1 83 ? 5.964 0.816 0.611 1.00 95.75 83 TYR A CA 1
ATOM 631 C C . TYR A 1 83 ? 5.402 -0.576 0.333 1.00 95.75 83 TYR A C 1
ATOM 633 O O . TYR A 1 83 ? 4.829 -0.840 -0.727 1.00 95.75 83 TYR A O 1
ATOM 641 N N . THR A 1 84 ? 5.520 -1.440 1.334 1.00 97.50 84 THR A N 1
ATOM 642 C CA . THR A 1 84 ? 4.969 -2.794 1.343 1.00 97.50 84 THR A CA 1
ATOM 643 C C . THR A 1 84 ? 3.537 -2.776 1.850 1.00 97.50 84 THR A C 1
ATOM 645 O O . THR A 1 84 ? 3.256 -2.141 2.867 1.00 97.50 84 THR A O 1
ATOM 648 N N . PHE A 1 85 ? 2.616 -3.473 1.173 1.00 98.19 85 PHE A N 1
ATOM 649 C CA . PHE A 1 85 ? 1.286 -3.736 1.734 1.00 98.19 85 PHE A CA 1
ATOM 650 C C . PHE A 1 85 ? 1.442 -4.644 2.960 1.00 98.19 85 PHE A C 1
ATOM 652 O O . PHE A 1 85 ? 1.869 -5.789 2.826 1.00 98.19 85 PHE A O 1
ATOM 659 N N . LEU A 1 86 ? 1.135 -4.141 4.157 1.00 98.12 86 LEU A N 1
ATOM 660 C CA . LEU A 1 86 ? 1.479 -4.842 5.392 1.00 98.12 86 LEU A CA 1
ATOM 661 C C . LEU A 1 86 ? 0.647 -6.124 5.553 1.00 98.12 86 LEU A C 1
ATOM 663 O O . LEU A 1 86 ? -0.586 -6.061 5.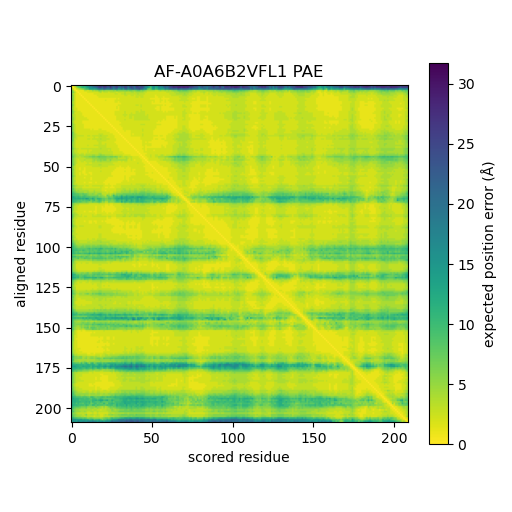478 1.00 98.12 86 LEU A O 1
ATOM 667 N N . PRO A 1 87 ? 1.276 -7.275 5.855 1.00 97.62 87 PRO A N 1
ATOM 668 C CA . PRO A 1 87 ? 0.554 -8.438 6.360 1.00 97.62 87 PRO A CA 1
ATOM 669 C C . PRO A 1 87 ? -0.251 -8.081 7.615 1.00 97.62 87 PRO A C 1
ATOM 671 O O . PRO A 1 87 ? 0.163 -7.225 8.400 1.00 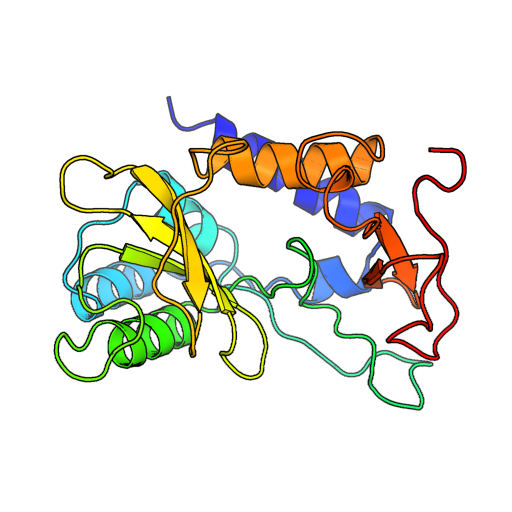97.62 87 PRO A O 1
ATOM 674 N N . LEU A 1 88 ? -1.389 -8.740 7.852 1.00 97.25 88 LEU A N 1
ATOM 675 C CA . LEU A 1 88 ? -2.295 -8.368 8.954 1.00 97.25 88 LEU A CA 1
ATOM 676 C C . LEU A 1 88 ? -1.614 -8.319 10.324 1.00 97.25 88 LEU A C 1
ATOM 678 O O . LEU A 1 88 ? -1.854 -7.404 11.111 1.00 97.25 88 LEU A O 1
ATOM 682 N N . ASP A 1 89 ? -0.781 -9.314 10.625 1.00 96.69 89 ASP A N 1
ATOM 683 C CA . ASP A 1 89 ? -0.084 -9.385 11.911 1.00 96.69 89 ASP A CA 1
ATOM 684 C C . ASP A 1 89 ? 0.900 -8.222 12.086 1.00 96.69 89 ASP A C 1
ATOM 686 O O . ASP A 1 89 ? 1.063 -7.709 13.197 1.00 96.69 89 ASP A O 1
ATOM 690 N N . GLU A 1 90 ? 1.463 -7.749 10.978 1.00 96.81 90 GLU A N 1
ATOM 691 C CA . GLU A 1 90 ? 2.357 -6.605 10.946 1.00 96.81 90 GLU A CA 1
ATOM 692 C C . GLU A 1 90 ? 1.608 -5.286 11.096 1.00 96.81 90 GLU A C 1
ATOM 694 O O . GLU A 1 90 ? 1.982 -4.448 11.915 1.00 96.81 90 GLU A O 1
ATOM 699 N N . ALA A 1 91 ? 0.477 -5.137 10.405 1.00 96.88 91 ALA A N 1
ATOM 700 C CA . ALA A 1 91 ? -0.410 -4.000 10.600 1.00 96.88 91 ALA A CA 1
ATOM 701 C C . ALA A 1 91 ? -0.822 -3.875 12.079 1.00 96.88 91 ALA A C 1
ATOM 703 O O . ALA A 1 91 ? -0.783 -2.784 12.650 1.00 96.88 91 ALA A O 1
ATOM 704 N N . VAL A 1 92 ? -1.153 -4.991 12.746 1.00 97.25 92 VAL A N 1
ATOM 705 C CA . VAL A 1 92 ? -1.466 -4.995 14.188 1.00 97.25 92 VAL A CA 1
ATOM 706 C C . VAL A 1 92 ? -0.262 -4.575 15.035 1.00 97.25 92 VAL A C 1
ATOM 708 O O . VAL A 1 92 ? -0.433 -3.806 15.985 1.00 97.25 92 VAL A O 1
ATOM 711 N N . ARG A 1 93 ? 0.946 -5.052 14.710 1.00 95.56 93 ARG A N 1
ATOM 712 C CA . ARG A 1 93 ? 2.178 -4.679 15.423 1.00 95.56 93 ARG A CA 1
ATOM 713 C C . ARG A 1 93 ? 2.469 -3.183 15.290 1.00 95.56 93 ARG A C 1
ATOM 715 O O . ARG A 1 93 ? 2.665 -2.517 16.307 1.00 95.56 93 ARG A O 1
ATOM 722 N N . VAL A 1 94 ? 2.443 -2.656 14.065 1.00 94.75 94 VAL A N 1
ATOM 723 C CA . VAL A 1 94 ? 2.665 -1.234 13.757 1.00 94.75 94 VAL A CA 1
ATOM 724 C C . VAL A 1 94 ? 1.628 -0.361 14.457 1.00 94.75 94 VAL A C 1
ATOM 726 O O . VAL A 1 94 ? 1.988 0.628 15.097 1.00 94.75 94 VAL A O 1
ATOM 729 N N . HIS A 1 95 ? 0.353 -0.756 14.407 1.00 95.12 95 HIS A N 1
ATOM 730 C CA . HIS A 1 95 ? -0.714 -0.051 15.106 1.00 95.12 95 HIS A CA 1
ATOM 731 C C . HIS A 1 95 ? -0.420 0.043 16.609 1.00 95.12 95 HIS A C 1
ATOM 733 O O . HIS A 1 95 ? -0.356 1.137 17.166 1.00 95.12 95 HIS A O 1
ATOM 739 N N . ALA A 1 96 ? -0.166 -1.092 17.266 1.00 93.50 96 ALA A N 1
ATOM 740 C CA . ALA A 1 96 ? 0.111 -1.122 18.701 1.00 93.50 96 ALA A CA 1
ATOM 741 C C . ALA A 1 96 ? 1.338 -0.274 19.080 1.00 93.50 96 ALA A C 1
ATOM 743 O O . ALA A 1 96 ? 1.287 0.475 20.053 1.00 93.50 96 ALA A O 1
ATOM 744 N N . ALA A 1 97 ? 2.416 -0.351 18.296 1.00 91.19 97 ALA A N 1
ATOM 745 C CA . ALA A 1 97 ? 3.657 0.368 18.570 1.00 91.19 97 ALA A CA 1
ATOM 746 C C . ALA A 1 97 ? 3.535 1.895 18.423 1.00 91.19 97 ALA A C 1
ATOM 748 O O . ALA A 1 97 ? 4.313 2.631 19.027 1.00 91.19 97 ALA A O 1
ATOM 749 N N . ARG A 1 98 ? 2.598 2.389 17.603 1.00 91.12 98 ARG A N 1
ATOM 750 C CA . ARG A 1 98 ? 2.505 3.821 17.258 1.00 91.12 98 ARG A CA 1
ATOM 751 C C . ARG A 1 98 ? 1.284 4.534 17.833 1.00 91.12 98 ARG A C 1
ATOM 753 O O . ARG A 1 98 ? 1.262 5.766 17.811 1.00 91.12 98 ARG A O 1
ATOM 760 N N . SER A 1 99 ? 0.323 3.792 18.380 1.00 92.75 99 SER A N 1
ATOM 761 C CA . SER A 1 99 ? -0.894 4.333 18.999 1.00 92.75 99 SER A CA 1
ATOM 762 C C . SER A 1 99 ? -0.718 4.852 20.431 1.00 92.75 99 SER A C 1
ATOM 764 O O . SER A 1 99 ? -1.630 5.506 20.935 1.00 92.75 99 SER A O 1
ATOM 766 N N . ASP A 1 100 ? 0.406 4.570 21.101 1.00 88.88 100 ASP A N 1
ATOM 767 C CA . ASP A 1 100 ? 0.644 5.012 22.483 1.00 88.88 100 ASP A CA 1
ATOM 768 C C . ASP A 1 100 ? 0.586 6.553 22.591 1.00 88.88 100 ASP A C 1
ATOM 770 O O . ASP A 1 100 ? 1.304 7.231 21.858 1.00 88.88 100 ASP A O 1
ATOM 774 N N . PRO A 1 101 ? -0.254 7.138 23.463 1.00 86.19 101 PRO A N 1
ATOM 775 C CA . PRO A 1 101 ? -0.471 8.587 23.499 1.00 86.19 101 PRO A CA 1
ATOM 776 C C . PRO A 1 101 ? 0.734 9.387 24.011 1.00 86.19 101 PRO A C 1
ATOM 778 O O . PRO A 1 101 ? 0.850 10.574 23.699 1.00 86.19 101 PRO A O 1
ATOM 781 N N . ASP A 1 102 ? 1.621 8.758 24.785 1.00 84.75 102 ASP A N 1
ATOM 782 C CA . ASP A 1 102 ? 2.758 9.421 25.425 1.00 84.75 102 ASP A CA 1
ATOM 783 C C . ASP A 1 102 ? 4.044 9.272 24.600 1.00 84.75 102 ASP A C 1
ATOM 785 O O . ASP A 1 102 ? 4.898 10.162 24.587 1.00 84.75 102 ASP A O 1
ATOM 789 N N . THR A 1 103 ? 4.189 8.143 23.906 1.00 83.25 103 THR A N 1
ATOM 790 C CA . THR A 1 103 ? 5.432 7.728 23.239 1.00 83.25 103 THR A CA 1
ATOM 791 C C . THR A 1 103 ? 5.256 7.381 21.761 1.00 83.25 103 THR A C 1
ATOM 793 O O . THR A 1 103 ? 6.233 7.376 21.010 1.00 83.25 103 THR A O 1
ATOM 796 N N . GLY A 1 104 ? 4.027 7.115 21.318 1.00 82.81 104 GLY A N 1
ATOM 797 C CA . GLY A 1 104 ? 3.698 6.732 19.952 1.00 82.81 104 GLY A CA 1
ATOM 798 C C . GLY A 1 104 ? 3.639 7.934 19.013 1.00 82.81 104 GLY A C 1
ATOM 799 O O . GLY A 1 104 ? 3.018 8.957 19.296 1.00 82.81 104 GLY A O 1
ATOM 800 N N . ALA A 1 105 ? 4.262 7.802 17.844 1.00 81.75 105 ALA A N 1
ATOM 801 C CA . ALA A 1 105 ? 4.330 8.886 16.866 1.00 81.75 105 ALA A CA 1
ATOM 802 C C . ALA A 1 105 ? 2.964 9.275 16.256 1.00 81.75 105 ALA A C 1
ATOM 804 O O . ALA A 1 105 ? 2.792 10.415 15.810 1.00 81.75 105 ALA A O 1
ATOM 805 N N . VAL A 1 106 ? 1.978 8.364 16.262 1.00 85.44 106 VAL A N 1
ATOM 806 C CA . VAL A 1 106 ? 0.584 8.682 15.900 1.00 85.44 106 VAL A CA 1
ATOM 807 C C . VAL A 1 106 ? -0.189 9.170 17.127 1.00 85.44 106 VAL A C 1
ATOM 809 O O . VAL A 1 106 ? -0.910 10.163 17.036 1.00 85.44 106 VAL A O 1
ATOM 812 N N . GLY A 1 107 ? 0.008 8.532 18.283 1.00 82.75 107 GLY A N 1
ATOM 813 C CA . GLY A 1 107 ? -0.486 9.029 19.570 1.00 82.75 107 GLY A CA 1
ATOM 814 C C . GLY A 1 107 ? -1.995 8.888 19.789 1.00 82.75 107 GLY A C 1
ATOM 815 O O . GLY A 1 107 ? -2.551 9.509 20.695 1.00 82.75 107 GLY A O 1
ATOM 816 N N . CYS A 1 108 ? -2.681 8.112 18.949 1.00 86.44 108 CYS A N 1
ATOM 817 C CA . CYS A 1 108 ? -4.085 7.751 19.114 1.00 86.44 108 CYS A CA 1
ATOM 818 C C . CYS A 1 108 ? -4.359 6.379 18.490 1.00 86.44 108 CYS A C 1
ATOM 820 O O . CYS A 1 108 ? -3.556 5.882 17.710 1.00 86.44 108 CYS A O 1
ATOM 822 N N . THR A 1 109 ? -5.507 5.776 18.801 1.00 91.06 109 THR A N 1
ATOM 823 C CA . THR A 1 109 ? -5.915 4.468 18.259 1.00 91.06 109 THR A CA 1
ATOM 824 C C . THR A 1 109 ? -6.833 4.574 17.040 1.00 91.06 109 THR A C 1
ATOM 826 O O . THR A 1 109 ? -7.134 3.565 16.425 1.00 91.06 109 THR A O 1
ATOM 829 N N . GLY A 1 110 ? -7.277 5.771 16.646 1.00 94.50 110 GLY A N 1
ATOM 830 C CA . GLY A 1 110 ? -8.275 5.993 15.588 1.00 94.50 110 GLY A CA 1
ATOM 831 C C . GLY A 1 110 ? -7.776 5.818 14.148 1.00 94.50 110 GLY A C 1
ATOM 832 O O . GLY A 1 110 ? -8.179 6.584 13.275 1.00 94.50 110 GLY A O 1
ATOM 833 N N . TRP A 1 111 ? -6.882 4.865 13.881 1.00 95.69 111 TRP A N 1
ATOM 834 C CA . TRP A 1 111 ? -6.228 4.684 12.581 1.00 95.69 111 TRP A CA 1
ATOM 835 C C . TRP A 1 111 ? -5.872 3.219 12.312 1.00 95.69 111 TRP A C 1
ATOM 837 O O . TRP A 1 111 ? -5.748 2.412 13.230 1.00 95.69 111 TRP A O 1
ATOM 847 N N . VAL A 1 112 ? -5.677 2.881 11.041 1.00 96.81 112 VAL A N 1
ATOM 848 C CA . VAL A 1 112 ? -5.285 1.546 10.580 1.00 96.81 112 VAL A CA 1
ATOM 849 C C . VAL A 1 112 ? -4.097 1.689 9.624 1.00 96.81 112 VAL A C 1
ATOM 851 O O . VAL A 1 112 ? -4.258 2.341 8.589 1.00 96.81 112 VAL A O 1
ATOM 854 N N . PRO A 1 113 ? -2.912 1.126 9.933 1.00 96.38 113 PRO A N 1
ATOM 855 C CA . PRO A 1 113 ? -1.790 1.110 8.998 1.00 96.38 113 PRO A CA 1
ATOM 856 C C . PRO A 1 113 ? -2.109 0.197 7.814 1.00 96.38 113 PRO A C 1
ATOM 858 O O . PRO A 1 113 ? -2.564 -0.929 8.000 1.00 96.38 113 PRO A O 1
ATOM 861 N N . LEU A 1 114 ? -1.866 0.693 6.604 1.00 96.56 114 LEU A N 1
ATOM 862 C CA . LEU A 1 114 ? -2.084 -0.030 5.354 1.00 96.56 114 LEU A CA 1
ATOM 863 C C . LEU A 1 114 ? -0.759 -0.535 4.782 1.00 96.56 114 LEU A C 1
ATOM 865 O O . LEU A 1 114 ? -0.607 -1.725 4.523 1.00 96.56 114 LEU A O 1
ATOM 869 N N . SER A 1 115 ? 0.195 0.372 4.588 1.00 96.94 115 SER A N 1
ATOM 870 C CA . SER A 1 115 ? 1.512 0.064 4.037 1.00 96.94 115 SER A CA 1
ATOM 871 C C . SER A 1 115 ? 2.620 0.571 4.954 1.00 96.94 115 SER A C 1
ATOM 873 O O . SER A 1 115 ? 2.355 1.412 5.818 1.00 96.94 115 SER A O 1
ATOM 875 N N . GLY A 1 116 ? 3.841 0.065 4.784 1.00 94.75 116 GLY A N 1
ATOM 876 C CA . GLY A 1 116 ? 5.011 0.484 5.556 1.00 94.75 116 GLY A CA 1
ATOM 877 C C . GLY A 1 116 ? 6.338 0.166 4.874 1.00 94.75 116 GLY A C 1
ATOM 878 O O . GLY A 1 116 ? 6.389 -0.640 3.948 1.00 94.75 116 GLY A O 1
ATOM 879 N N . ALA A 1 117 ? 7.396 0.840 5.315 1.00 88.19 117 ALA A N 1
ATOM 880 C CA . ALA A 1 117 ? 8.780 0.468 5.029 1.00 88.19 117 ALA A CA 1
ATOM 881 C C . ALA A 1 117 ? 9.269 -0.604 6.017 1.00 88.19 117 ALA A C 1
ATOM 883 O O . ALA A 1 117 ? 8.751 -0.688 7.129 1.00 88.19 117 ALA A O 1
ATOM 884 N N . ASP A 1 118 ? 10.281 -1.382 5.631 1.00 80.31 118 A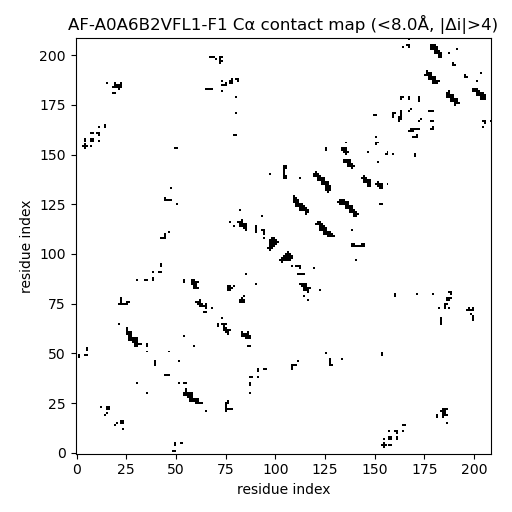SP A N 1
ATOM 885 C CA . ASP A 1 118 ? 10.785 -2.531 6.408 1.00 80.31 118 ASP A CA 1
ATOM 886 C C . ASP A 1 118 ? 11.370 -2.146 7.771 1.00 80.31 118 ASP A C 1
ATOM 888 O O . ASP A 1 118 ? 11.383 -2.940 8.707 1.00 80.31 118 ASP A O 1
ATOM 892 N N . ASP A 1 119 ? 11.868 -0.917 7.892 1.00 81.25 119 ASP A N 1
ATOM 893 C CA . ASP A 1 119 ? 12.392 -0.349 9.134 1.00 81.25 119 ASP A CA 1
ATOM 894 C C . ASP A 1 119 ? 11.291 0.252 10.025 1.00 81.25 119 ASP A C 1
ATOM 896 O O . ASP A 1 119 ? 11.574 0.926 11.021 1.00 81.25 119 ASP A O 1
ATOM 900 N N . ASP A 1 120 ? 10.025 0.043 9.652 1.00 81.75 120 ASP A N 1
ATOM 901 C CA . ASP A 1 120 ? 8.847 0.679 10.225 1.00 81.75 120 ASP A CA 1
ATOM 902 C C . ASP A 1 120 ? 8.944 2.206 10.253 1.00 81.75 120 ASP A C 1
ATOM 904 O O . ASP A 1 120 ? 8.335 2.863 11.106 1.00 81.75 120 ASP A O 1
ATOM 908 N N . TYR A 1 121 ? 9.741 2.836 9.394 1.00 86.94 121 TYR A N 1
ATOM 909 C CA . TYR A 1 121 ? 9.976 4.264 9.547 1.00 86.94 121 TYR A CA 1
ATOM 910 C C . TYR A 1 121 ? 8.749 5.080 9.159 1.00 86.94 121 TYR A C 1
ATOM 912 O O . TYR A 1 121 ? 8.419 6.052 9.835 1.00 86.94 121 TYR A O 1
ATOM 920 N N . ALA A 1 122 ? 8.044 4.695 8.101 1.00 92.50 122 ALA A N 1
ATOM 921 C CA . ALA A 1 122 ? 6.846 5.385 7.649 1.00 92.50 122 ALA A CA 1
ATOM 922 C C . ALA A 1 122 ? 5.985 4.490 6.763 1.00 92.50 122 ALA A C 1
ATOM 924 O O . ALA A 1 122 ? 6.450 3.475 6.249 1.00 92.50 122 ALA A O 1
ATOM 925 N N . GLY A 1 123 ? 4.754 4.931 6.533 1.00 94.69 123 GLY A N 1
ATOM 926 C CA . GLY A 1 123 ? 3.845 4.277 5.611 1.00 94.69 123 GLY A CA 1
ATOM 927 C C . GLY A 1 123 ? 2.499 4.974 5.520 1.00 94.69 123 GLY A C 1
ATOM 928 O O . GLY A 1 123 ? 2.298 6.052 6.091 1.00 94.69 123 GLY A O 1
ATOM 929 N N . GLU A 1 124 ? 1.573 4.350 4.803 1.00 95.81 124 GLU A N 1
ATOM 930 C CA . GLU A 1 124 ? 0.225 4.871 4.606 1.00 95.81 124 GLU A CA 1
ATOM 931 C C . GLU A 1 124 ? -0.755 4.278 5.624 1.00 95.81 124 GLU A C 1
ATOM 933 O O . GLU A 1 124 ? -0.604 3.144 6.084 1.00 95.81 124 GLU A O 1
ATOM 938 N N . MET A 1 125 ? -1.766 5.056 6.002 1.00 95.88 125 MET A N 1
ATOM 939 C CA . MET A 1 125 ? -2.825 4.674 6.936 1.00 95.88 125 MET A CA 1
ATOM 940 C C . MET A 1 125 ? -4.185 5.222 6.512 1.00 95.88 125 MET A C 1
ATOM 942 O O . MET A 1 125 ? -4.281 6.232 5.816 1.00 95.88 125 MET A O 1
ATOM 946 N N . VAL A 1 126 ? -5.238 4.602 7.039 1.00 96.69 126 VAL A N 1
ATOM 947 C CA . VAL A 1 126 ? -6.608 5.120 7.004 1.00 96.69 126 VAL A CA 1
ATOM 948 C C . VAL A 1 126 ? -7.006 5.558 8.409 1.00 96.69 126 VAL A C 1
ATOM 950 O O . VAL A 1 126 ? -6.871 4.792 9.360 1.00 96.69 126 VAL A O 1
ATOM 953 N N . VAL A 1 127 ? -7.514 6.779 8.554 1.00 95.56 127 VAL A N 1
ATOM 954 C CA . VAL A 1 127 ? -8.148 7.240 9.795 1.00 95.56 127 VAL A CA 1
ATOM 955 C C . VAL A 1 127 ? -9.541 6.632 9.891 1.00 95.56 127 VAL A C 1
ATOM 957 O O . VAL A 1 127 ? -10.287 6.625 8.916 1.00 95.56 127 VAL A O 1
ATOM 960 N N . VAL A 1 128 ? -9.905 6.109 11.058 1.00 95.38 128 VAL A N 1
ATOM 961 C CA . VAL A 1 128 ? -11.153 5.348 11.255 1.00 95.38 128 VAL A CA 1
ATOM 962 C C . VAL A 1 128 ? -12.010 5.856 12.413 1.00 95.38 128 VAL A C 1
ATOM 964 O O . VAL A 1 128 ? -13.081 5.312 12.660 1.00 95.38 128 VAL A O 1
ATOM 967 N N . ASP A 1 129 ? -11.575 6.916 13.095 1.00 91.19 129 ASP A N 1
ATOM 968 C CA . ASP A 1 129 ? -12.342 7.586 14.144 1.00 91.19 129 ASP A CA 1
ATOM 969 C C . ASP A 1 129 ? -12.221 9.116 14.033 1.00 91.19 129 ASP A C 1
ATOM 971 O O . ASP A 1 129 ? -11.274 9.651 13.452 1.00 91.19 129 ASP A O 1
ATOM 975 N N . GLY A 1 130 ? -13.191 9.827 14.603 1.00 90.38 130 GLY A N 1
ATOM 976 C CA . GLY A 1 130 ? -13.229 11.283 14.633 1.00 90.38 130 GLY A CA 1
ATOM 977 C C . GLY A 1 130 ? -13.670 11.939 13.314 1.00 90.38 130 GLY A C 1
ATOM 978 O O . GLY A 1 130 ? -14.197 11.282 12.415 1.00 90.38 130 GLY A O 1
ATOM 979 N N . PRO A 1 131 ? -13.494 13.269 13.191 1.00 90.94 131 PRO A N 1
ATOM 980 C CA . PRO A 1 131 ? -13.998 14.050 12.054 1.00 90.94 131 PRO A CA 1
ATOM 981 C C . PRO A 1 131 ? -13.311 13.726 10.720 1.00 90.94 131 PRO A C 1
ATOM 983 O O . PRO A 1 131 ? -13.842 14.064 9.666 1.00 90.94 131 PRO A O 1
ATOM 986 N N . ASP A 1 132 ? -12.149 13.076 10.769 1.00 92.44 132 ASP A N 1
ATOM 987 C CA . ASP A 1 132 ? -11.349 12.697 9.606 1.00 92.44 132 ASP A CA 1
ATOM 988 C C . ASP A 1 132 ? -11.497 11.208 9.240 1.00 92.44 132 ASP A C 1
ATOM 990 O O . ASP A 1 132 ? -10.745 10.703 8.408 1.00 92.44 132 ASP A O 1
ATOM 994 N N . ALA A 1 133 ? -12.455 10.488 9.837 1.00 92.94 133 ALA A N 1
ATOM 995 C CA . ALA A 1 133 ? -12.702 9.083 9.524 1.00 92.94 133 ALA A CA 1
ATOM 996 C C . ALA A 1 133 ? -12.945 8.855 8.017 1.00 92.94 133 ALA A C 1
ATOM 998 O O . ALA A 1 133 ? -13.671 9.598 7.356 1.00 92.94 133 ALA A O 1
ATOM 999 N N . GLY A 1 134 ? -12.319 7.810 7.477 1.00 92.56 134 GLY A N 1
ATOM 1000 C CA . GLY A 1 134 ? -12.272 7.482 6.052 1.00 92.56 134 GLY A CA 1
ATOM 1001 C C . GLY A 1 134 ? -11.128 8.155 5.290 1.00 92.56 134 GLY A C 1
ATOM 1002 O O . GLY A 1 134 ? -10.911 7.827 4.120 1.00 92.56 134 GLY A O 1
ATOM 1003 N N . ARG A 1 135 ? -10.381 9.077 5.918 1.00 95.25 135 ARG A N 1
ATOM 1004 C CA . ARG A 1 135 ? -9.297 9.782 5.235 1.00 95.25 135 ARG A CA 1
ATOM 1005 C C . ARG A 1 135 ? -7.987 9.005 5.224 1.00 95.25 135 ARG A C 1
ATOM 1007 O O . ARG A 1 135 ? -7.591 8.425 6.231 1.00 95.25 135 ARG A O 1
ATOM 1014 N N . MET A 1 136 ? -7.276 9.079 4.103 1.00 95.50 136 MET A N 1
ATOM 1015 C CA . MET A 1 136 ? -5.888 8.641 3.997 1.00 95.50 136 MET A CA 1
ATOM 1016 C C . MET A 1 136 ? -4.951 9.616 4.701 1.00 95.50 136 MET A C 1
ATOM 1018 O O . MET A 1 136 ? -5.098 10.844 4.633 1.00 95.50 136 MET A O 1
ATOM 1022 N N . GLY A 1 137 ? -3.932 9.052 5.323 1.00 94.31 137 GLY A N 1
ATOM 1023 C CA . GLY A 1 137 ? -2.819 9.791 5.877 1.00 94.31 137 GLY A CA 1
ATOM 1024 C C . GLY A 1 137 ? -1.547 8.970 5.863 1.00 94.31 137 GLY A C 1
ATOM 1025 O O . GLY A 1 137 ? -1.550 7.786 5.552 1.00 94.31 137 GLY A O 1
ATOM 1026 N N . ARG A 1 138 ? -0.464 9.618 6.262 1.00 93.12 138 ARG A N 1
ATOM 1027 C CA . ARG A 1 138 ? 0.849 9.028 6.447 1.00 93.12 138 ARG A CA 1
ATOM 1028 C C . ARG A 1 138 ? 1.164 8.961 7.931 1.00 93.12 138 ARG A C 1
ATOM 1030 O O . ARG A 1 138 ? 0.977 9.948 8.651 1.00 93.12 138 ARG A O 1
ATOM 1037 N N . TRP A 1 139 ? 1.694 7.831 8.366 1.00 92.94 139 TRP A N 1
ATOM 1038 C CA . TRP A 1 139 ? 2.324 7.682 9.671 1.00 92.94 139 TRP A CA 1
ATOM 1039 C C . TRP A 1 139 ? 3.849 7.667 9.503 1.00 92.94 139 TRP A C 1
ATOM 1041 O O . TRP A 1 139 ? 4.374 7.338 8.439 1.00 92.94 139 TRP A O 1
ATOM 1051 N N . SER A 1 140 ? 4.568 8.081 10.543 1.00 90.19 140 SER A N 1
ATOM 1052 C CA . SER A 1 140 ? 6.032 8.109 10.588 1.00 90.19 140 SER A CA 1
ATOM 1053 C C . SER A 1 140 ? 6.499 7.769 12.000 1.00 90.19 140 SER A C 1
ATOM 1055 O O . SER A 1 140 ? 5.735 7.917 12.947 1.00 90.19 140 SER A O 1
ATOM 1057 N N . ALA A 1 141 ? 7.721 7.270 12.150 1.00 84.44 141 ALA A N 1
ATOM 1058 C CA . ALA A 1 141 ? 8.362 7.001 13.432 1.00 84.44 141 ALA A CA 1
ATOM 1059 C C . ALA A 1 141 ? 8.846 8.283 14.115 1.00 84.44 141 ALA A C 1
ATOM 1061 O O . ALA A 1 141 ? 8.905 8.337 15.341 1.00 84.44 141 ALA A O 1
ATOM 1062 N N . THR A 1 142 ? 9.195 9.308 13.334 1.00 80.75 142 THR A N 1
ATOM 1063 C CA . THR A 1 142 ? 9.805 10.546 13.847 1.00 80.75 142 THR A CA 1
ATOM 1064 C C . THR A 1 142 ? 8.947 11.782 13.632 1.00 80.75 142 THR A C 1
ATOM 1066 O O . THR A 1 142 ? 9.151 12.785 14.311 1.00 80.75 142 THR A O 1
ATOM 1069 N N . ASP A 1 143 ? 7.990 11.722 12.708 1.00 79.62 143 ASP A N 1
ATOM 1070 C CA . ASP A 1 143 ? 7.044 12.802 12.456 1.00 79.62 143 ASP A CA 1
ATOM 1071 C C . ASP A 1 143 ? 5.644 12.434 12.934 1.00 79.62 143 ASP A C 1
ATOM 1073 O O . ASP A 1 143 ? 5.213 11.284 12.858 1.00 79.62 143 ASP A O 1
ATOM 1077 N N . ARG A 1 144 ? 4.892 13.453 13.358 1.00 78.31 144 ARG A N 1
ATOM 1078 C CA . ARG A 1 144 ? 3.461 13.296 13.627 1.00 78.31 144 ARG A CA 1
ATOM 1079 C C . ARG A 1 144 ? 2.730 12.864 12.364 1.00 78.31 144 ARG A C 1
ATOM 1081 O O . ARG A 1 144 ? 3.057 13.329 11.269 1.00 78.31 144 ARG A O 1
ATOM 1088 N N . ALA A 1 145 ? 1.700 12.046 12.553 1.00 79.69 145 ALA A N 1
ATOM 1089 C CA . ALA A 1 145 ? 0.831 11.607 11.475 1.00 79.69 145 ALA A CA 1
ATOM 1090 C C . ALA A 1 145 ? 0.240 12.803 10.705 1.00 79.69 145 ALA A C 1
ATOM 1092 O O . ALA A 1 145 ? -0.092 13.839 11.294 1.00 79.69 145 ALA A O 1
ATOM 1093 N N . ARG A 1 146 ? 0.122 12.675 9.380 1.00 85.50 146 ARG A N 1
ATOM 1094 C CA . ARG A 1 146 ? -0.367 13.749 8.498 1.00 85.50 146 ARG A CA 1
ATOM 1095 C C . ARG A 1 146 ? -1.415 13.219 7.541 1.00 85.50 146 ARG A C 1
ATOM 1097 O O . ARG A 1 146 ? -1.230 12.160 6.963 1.00 85.50 146 ARG A O 1
ATOM 1104 N N . LEU A 1 147 ? -2.487 13.973 7.336 1.00 89.94 147 LEU A N 1
ATOM 1105 C CA . LEU A 1 147 ? -3.503 13.633 6.343 1.00 89.94 147 LEU A CA 1
ATOM 1106 C C . LEU A 1 147 ? -3.063 14.072 4.951 1.00 89.94 147 LEU A C 1
ATOM 1108 O O . LEU A 1 147 ? -2.470 15.143 4.790 1.00 89.94 147 LEU A O 1
ATOM 1112 N N . HIS A 1 148 ? -3.409 13.274 3.947 1.00 88.38 148 HIS A N 1
ATOM 1113 C CA . HIS A 1 148 ? -3.160 13.633 2.556 1.00 88.38 148 HIS A CA 1
ATOM 1114 C C . HIS A 1 148 ? -4.189 14.644 2.049 1.00 88.38 148 HIS A C 1
ATOM 1116 O O . HIS A 1 148 ? -5.362 14.628 2.440 1.00 88.38 148 HIS A O 1
ATOM 1122 N N . GLY A 1 149 ? -3.726 15.548 1.181 1.00 84.12 149 GLY A N 1
ATOM 1123 C CA . GLY A 1 149 ? -4.560 16.555 0.518 1.00 84.12 149 GLY A CA 1
ATOM 1124 C C . GLY A 1 149 ? -4.948 16.196 -0.919 1.00 84.12 149 GLY A C 1
ATOM 1125 O O . GLY A 1 149 ? -6.005 16.619 -1.372 1.00 84.12 149 GLY A O 1
ATOM 1126 N N . ALA A 1 150 ? -4.117 15.417 -1.621 1.00 82.69 150 ALA A N 1
ATOM 1127 C CA . ALA A 1 150 ? -4.306 15.101 -3.040 1.00 82.69 150 ALA A CA 1
ATOM 1128 C C . ALA A 1 150 ? -5.073 13.788 -3.279 1.00 82.69 150 ALA A C 1
ATOM 1130 O O . ALA A 1 150 ? -5.863 13.699 -4.211 1.00 82.69 150 ALA A O 1
ATOM 1131 N N . TYR A 1 151 ? -4.888 12.795 -2.409 1.00 88.00 151 TYR A N 1
ATOM 1132 C CA . TYR A 1 151 ? -5.650 11.546 -2.388 1.00 88.00 151 TYR A CA 1
ATOM 1133 C C . TYR A 1 151 ? -6.195 11.342 -0.979 1.00 88.00 151 TYR A C 1
ATOM 1135 O O . TYR A 1 151 ? -5.497 10.919 -0.063 1.00 88.00 151 TYR A O 1
ATOM 1143 N N . THR A 1 152 ? -7.447 11.736 -0.770 1.00 92.12 152 THR A N 1
ATOM 1144 C CA . THR A 1 152 ? -8.020 11.807 0.577 1.00 92.12 152 THR A CA 1
ATOM 1145 C C . THR A 1 152 ? -8.659 10.507 1.029 1.00 92.12 152 THR A C 1
ATOM 1147 O O . THR A 1 152 ? -8.902 10.388 2.216 1.00 92.12 152 THR A O 1
ATOM 1150 N N . THR A 1 153 ? -8.919 9.541 0.148 1.00 95.00 153 THR A N 1
ATOM 1151 C CA . THR A 1 153 ? -9.589 8.265 0.461 1.00 95.00 153 THR A CA 1
ATOM 1152 C C . THR A 1 153 ? -8.734 7.082 0.016 1.00 95.00 153 THR A C 1
ATOM 1154 O O . THR A 1 153 ? -7.831 7.248 -0.805 1.00 95.00 153 THR A O 1
ATOM 1157 N N . LEU A 1 154 ? -9.023 5.878 0.523 1.00 95.75 154 LEU A N 1
ATOM 1158 C CA . LEU A 1 154 ? -8.326 4.658 0.099 1.00 95.75 154 LEU A CA 1
ATOM 1159 C C . LEU A 1 154 ? -8.424 4.442 -1.420 1.00 95.75 154 LEU A C 1
ATOM 1161 O O . LEU A 1 154 ? -7.419 4.177 -2.072 1.00 95.75 154 LEU A O 1
ATOM 1165 N N . GLY A 1 155 ? -9.621 4.616 -1.988 1.00 95.81 155 GLY A N 1
ATOM 1166 C CA . GLY A 1 155 ? -9.839 4.525 -3.432 1.00 95.81 155 GLY A CA 1
ATOM 1167 C C . GLY A 1 155 ? -9.056 5.579 -4.213 1.00 95.81 155 GLY A C 1
ATOM 1168 O O . GLY A 1 155 ? -8.432 5.250 -5.218 1.00 95.81 155 GLY A O 1
ATOM 1169 N N . GLY A 1 156 ? -8.996 6.818 -3.714 1.00 95.44 156 GLY A N 1
ATOM 1170 C CA . GLY A 1 156 ? -8.189 7.878 -4.320 1.00 95.44 156 GLY A CA 1
ATOM 1171 C C . GLY A 1 156 ? -6.686 7.590 -4.268 1.00 95.44 156 GLY A C 1
ATOM 1172 O O . GLY A 1 156 ? -5.984 7.865 -5.236 1.00 95.44 156 GLY A O 1
ATOM 1173 N N . TYR A 1 157 ? -6.188 6.997 -3.178 1.00 95.88 157 TYR A N 1
ATOM 1174 C CA . TYR A 1 157 ? -4.785 6.587 -3.066 1.00 95.88 157 TYR A CA 1
ATOM 1175 C C . TYR A 1 157 ? -4.442 5.481 -4.066 1.00 95.88 157 TYR A C 1
ATOM 1177 O O . TYR A 1 157 ? -3.501 5.627 -4.841 1.00 95.88 157 TYR A O 1
ATOM 1185 N N . LEU A 1 158 ? -5.236 4.409 -4.107 1.00 97.38 158 LEU A N 1
ATOM 1186 C CA . LEU A 1 158 ? -5.015 3.309 -5.048 1.00 97.38 158 LEU A CA 1
ATOM 1187 C C . LEU A 1 158 ? -5.178 3.759 -6.504 1.00 97.38 158 LEU A C 1
ATOM 1189 O O . LEU A 1 158 ? -4.429 3.315 -7.369 1.00 97.38 158 LEU A O 1
ATOM 1193 N N . THR A 1 159 ? -6.101 4.686 -6.774 1.00 96.62 159 THR A N 1
ATOM 1194 C CA . THR A 1 159 ? -6.246 5.307 -8.098 1.00 96.62 159 THR A CA 1
ATOM 1195 C C . THR A 1 159 ? -5.003 6.108 -8.464 1.00 96.62 159 THR A C 1
ATOM 1197 O O . THR A 1 159 ? -4.512 5.966 -9.577 1.00 96.62 159 THR A O 1
ATOM 1200 N N . ALA A 1 160 ? -4.444 6.885 -7.531 1.00 95.44 160 ALA A N 1
ATOM 1201 C CA . ALA A 1 160 ? -3.200 7.611 -7.764 1.00 95.44 160 ALA A CA 1
ATOM 1202 C C . ALA A 1 160 ? -2.012 6.672 -8.029 1.00 95.44 160 ALA A C 1
ATOM 1204 O O . ALA A 1 160 ? -1.164 6.995 -8.860 1.00 95.44 160 ALA A O 1
ATOM 1205 N N . VAL A 1 161 ? -1.945 5.516 -7.352 1.00 96.69 161 VAL A N 1
ATOM 1206 C CA . VAL A 1 161 ? -0.931 4.484 -7.640 1.00 96.69 161 VAL A CA 1
ATOM 1207 C C . VAL A 1 161 ? -1.131 3.953 -9.058 1.00 96.69 161 VAL A C 1
ATOM 1209 O O . VAL A 1 161 ? -0.192 3.979 -9.848 1.00 96.69 161 VAL A O 1
ATOM 1212 N N . ALA A 1 162 ? -2.350 3.538 -9.409 1.00 97.31 162 ALA A N 1
ATOM 1213 C CA . ALA A 1 162 ? -2.661 3.018 -10.738 1.00 97.31 162 ALA A CA 1
ATOM 1214 C C . ALA A 1 162 ? -2.362 4.036 -11.856 1.00 97.31 162 ALA A C 1
ATOM 1216 O O . ALA A 1 162 ? -1.751 3.677 -12.856 1.00 97.31 162 ALA A O 1
ATOM 1217 N N . GLU A 1 163 ? -2.724 5.311 -11.689 1.00 95.56 163 GLU A N 1
ATOM 1218 C CA . GLU A 1 163 ? -2.422 6.373 -12.663 1.00 95.56 163 GLU A CA 1
ATOM 1219 C C . GLU A 1 163 ? -0.917 6.601 -12.830 1.00 95.56 163 GLU A C 1
ATOM 1221 O O . GLU A 1 163 ? -0.427 6.715 -13.955 1.00 95.56 163 GLU A O 1
ATOM 1226 N N . ALA A 1 164 ? -0.154 6.606 -11.736 1.00 95.12 164 ALA A N 1
ATOM 1227 C CA . ALA A 1 164 ? 1.296 6.724 -11.827 1.00 95.12 164 ALA A CA 1
ATOM 1228 C C . ALA A 1 164 ? 1.901 5.549 -12.620 1.00 95.12 164 ALA A C 1
ATOM 1230 O O . ALA A 1 164 ? 2.754 5.769 -13.479 1.00 95.12 164 ALA A O 1
ATOM 1231 N N . LEU A 1 165 ? 1.420 4.320 -12.398 1.00 96.69 165 LEU A N 1
ATOM 1232 C CA . LEU A 1 165 ? 1.876 3.122 -13.115 1.00 96.69 165 LEU A CA 1
ATOM 1233 C C . LEU A 1 165 ? 1.473 3.109 -14.593 1.00 96.69 165 LEU A C 1
ATOM 1235 O O . LEU A 1 165 ? 2.278 2.781 -15.464 1.00 96.69 165 LEU A O 1
ATOM 1239 N N . GLU A 1 166 ? 0.230 3.462 -14.900 1.00 96.38 166 GLU A N 1
ATOM 1240 C CA . GLU A 1 166 ? -0.328 3.339 -16.247 1.00 96.38 166 GLU A CA 1
ATOM 1241 C C . GLU A 1 166 ? 0.058 4.496 -17.167 1.00 96.38 166 GLU A C 1
ATOM 1243 O O . GLU A 1 166 ? 0.201 4.291 -18.374 1.00 96.38 166 GLU A O 1
ATOM 1248 N N . THR A 1 167 ? 0.214 5.706 -16.625 1.00 92.75 167 THR A N 1
ATOM 1249 C CA . THR A 1 167 ? 0.406 6.917 -17.438 1.00 92.75 167 THR A CA 1
ATOM 1250 C C . THR A 1 167 ? 1.558 7.809 -16.987 1.00 92.75 167 THR A C 1
ATOM 1252 O O . THR A 1 167 ? 1.855 8.783 -17.683 1.00 92.75 167 THR A O 1
ATOM 1255 N N . GLY A 1 168 ? 2.200 7.519 -15.851 1.00 90.06 168 GLY A N 1
ATOM 1256 C CA . GLY A 1 168 ? 3.286 8.345 -15.312 1.00 90.06 168 GLY A CA 1
ATOM 1257 C C . GLY A 1 168 ? 2.799 9.700 -14.806 1.00 90.06 168 GLY A C 1
ATOM 1258 O O . GLY A 1 168 ? 3.563 10.658 -14.778 1.00 90.06 168 GLY A O 1
ATOM 1259 N N . THR A 1 169 ? 1.512 9.813 -14.471 1.00 85.62 169 THR A N 1
ATOM 1260 C CA . THR A 1 169 ? 0.877 11.068 -14.048 1.00 85.62 169 THR A CA 1
ATOM 1261 C C . THR A 1 169 ? 0.174 10.909 -12.707 1.00 85.62 169 THR A C 1
ATOM 1263 O O . THR A 1 169 ? 0.065 9.812 -12.169 1.00 85.62 169 THR A O 1
ATOM 1266 N N . GLY A 1 170 ? -0.367 12.011 -12.194 1.00 85.81 170 GLY A N 1
ATOM 1267 C CA . GLY A 1 170 ? -1.166 12.014 -10.977 1.00 85.81 170 GLY A CA 1
ATOM 1268 C C . GLY A 1 170 ? -0.341 12.387 -9.747 1.00 85.81 170 GLY A C 1
ATOM 1269 O O . GLY A 1 170 ? 0.871 12.602 -9.824 1.00 85.81 170 GLY A O 1
ATOM 1270 N N . PRO A 1 171 ? -0.988 12.469 -8.577 1.00 86.75 171 PRO A N 1
ATOM 1271 C CA . PRO A 1 171 ? -0.410 13.135 -7.414 1.00 86.75 171 PRO A CA 1
ATOM 1272 C C . PRO A 1 171 ? 0.777 12.393 -6.784 1.00 86.75 171 PRO A C 1
ATOM 1274 O O . PRO A 1 171 ? 1.473 12.971 -5.951 1.00 86.75 171 PRO A O 1
ATOM 1277 N N . LEU A 1 172 ? 1.003 11.124 -7.143 1.00 84.31 172 LEU A N 1
ATOM 1278 C CA . LEU A 1 172 ? 2.194 10.375 -6.737 1.00 84.31 172 LEU A CA 1
ATOM 1279 C C . LEU A 1 172 ? 3.379 10.592 -7.684 1.00 84.31 172 LEU A C 1
ATOM 1281 O O . LEU A 1 172 ? 4.503 10.650 -7.202 1.00 84.31 172 LEU A O 1
ATOM 1285 N N . ALA A 1 173 ? 3.139 10.770 -8.986 1.00 74.62 173 ALA A N 1
ATOM 1286 C CA . ALA A 1 173 ? 4.195 11.039 -9.966 1.00 74.62 173 ALA A CA 1
ATOM 1287 C C . ALA A 1 173 ? 4.765 12.466 -9.837 1.00 74.62 173 ALA A C 1
ATOM 1289 O O . ALA A 1 173 ? 5.942 12.698 -10.097 1.00 74.62 173 ALA A O 1
ATOM 1290 N N . ASP A 1 174 ? 3.960 13.418 -9.357 1.00 69.62 174 ASP A N 1
ATOM 1291 C CA . ASP A 1 174 ? 4.391 14.807 -9.136 1.00 69.62 174 ASP A CA 1
ATOM 1292 C C . ASP A 1 174 ? 5.282 14.983 -7.884 1.00 69.62 174 ASP A C 1
ATOM 1294 O O . ASP A 1 174 ? 5.751 16.088 -7.589 1.00 69.62 174 ASP A O 1
ATOM 1298 N N . ARG A 1 175 ? 5.510 13.914 -7.107 1.00 67.69 175 ARG A N 1
ATOM 1299 C CA . ARG A 1 175 ? 6.187 13.978 -5.809 1.00 67.69 175 ARG A CA 1
ATOM 1300 C C . ARG A 1 175 ? 7.690 13.733 -5.940 1.00 67.69 175 ARG A C 1
ATOM 1302 O O . ARG A 1 175 ? 8.129 12.635 -6.258 1.00 67.69 175 ARG A O 1
ATOM 1309 N N . ASP A 1 176 ? 8.486 14.759 -5.634 1.00 71.75 176 ASP A N 1
ATOM 1310 C CA . ASP A 1 176 ? 9.950 14.688 -5.463 1.00 71.75 176 ASP A CA 1
ATOM 1311 C C . ASP A 1 176 ? 10.733 14.097 -6.662 1.00 71.75 176 ASP A C 1
ATOM 1313 O O . ASP A 1 176 ? 11.903 13.729 -6.539 1.00 71.75 176 ASP A O 1
ATOM 1317 N N . GLY A 1 177 ? 10.102 14.035 -7.843 1.00 79.19 177 GLY A N 1
ATOM 1318 C CA . GLY A 1 177 ? 10.663 13.438 -9.057 1.00 79.19 177 GLY A CA 1
ATOM 1319 C C . GLY A 1 177 ? 10.820 11.917 -9.000 1.00 79.19 177 GLY A C 1
ATOM 1320 O O . GLY A 1 177 ? 11.576 11.372 -9.802 1.00 79.19 177 GLY A O 1
ATOM 1321 N N . VAL A 1 178 ? 10.165 11.244 -8.049 1.00 87.25 178 VAL A N 1
ATOM 1322 C CA . VAL A 1 178 ? 10.152 9.780 -7.945 1.00 87.25 178 VAL A CA 1
ATOM 1323 C C . VAL A 1 178 ? 9.118 9.226 -8.920 1.00 87.25 178 VAL A C 1
ATOM 1325 O O . VAL A 1 178 ? 7.955 9.621 -8.892 1.00 87.25 178 VAL A O 1
ATOM 1328 N N . VAL A 1 179 ? 9.538 8.294 -9.771 1.00 91.50 179 VAL A N 1
ATOM 1329 C CA . VAL A 1 179 ? 8.702 7.688 -10.813 1.00 91.50 179 VAL A CA 1
ATOM 1330 C C . VAL A 1 179 ? 8.727 6.164 -10.700 1.00 91.50 179 VAL A C 1
ATOM 1332 O O . VAL A 1 179 ? 9.711 5.605 -10.202 1.00 91.50 179 VAL A O 1
ATOM 1335 N N . PRO A 1 180 ? 7.671 5.472 -11.157 1.00 94.88 180 PRO A N 1
ATOM 1336 C CA . PRO A 1 180 ? 7.703 4.026 -11.249 1.00 94.88 180 PRO A CA 1
ATOM 1337 C C . PRO A 1 180 ? 8.658 3.580 -12.358 1.00 94.88 180 PRO A C 1
ATOM 1339 O O . PRO A 1 180 ? 8.705 4.157 -13.450 1.00 94.88 180 PRO A O 1
ATOM 1342 N N . GLY A 1 181 ? 9.388 2.511 -12.082 1.00 95.00 181 GLY A N 1
ATOM 1343 C CA . GLY A 1 181 ? 10.280 1.832 -13.007 1.00 95.00 181 GLY A CA 1
ATOM 1344 C C . GLY A 1 181 ? 10.287 0.330 -12.767 1.00 95.00 181 GLY A C 1
ATOM 1345 O O . GLY A 1 181 ? 9.753 -0.143 -11.767 1.00 95.00 181 GLY A O 1
ATOM 1346 N N . VAL A 1 182 ? 10.888 -0.432 -13.672 1.00 96.44 182 VAL A N 1
ATOM 1347 C CA . VAL A 1 182 ? 11.030 -1.885 -13.512 1.00 96.44 182 VAL A CA 1
ATOM 1348 C C . VAL A 1 182 ? 12.503 -2.257 -13.452 1.00 96.44 182 VAL A C 1
ATOM 1350 O O . VAL A 1 182 ? 13.297 -1.801 -14.273 1.00 96.44 182 VAL A O 1
ATOM 1353 N N . SER A 1 183 ? 12.853 -3.107 -12.489 1.00 95.62 183 SER A N 1
ATOM 1354 C CA . SER A 1 183 ? 14.168 -3.735 -12.354 1.00 95.62 183 SER A CA 1
ATOM 1355 C C . SER A 1 183 ? 13.980 -5.204 -12.022 1.00 95.62 183 SER A C 1
ATOM 1357 O O . SER A 1 183 ? 13.229 -5.517 -11.105 1.00 95.62 183 SER A O 1
ATOM 1359 N N . LEU A 1 184 ? 14.608 -6.112 -12.773 1.00 95.38 184 LEU A N 1
ATOM 1360 C CA . LEU A 1 184 ? 14.559 -7.560 -12.502 1.00 95.38 184 LEU A CA 1
ATOM 1361 C C . LEU A 1 184 ? 13.127 -8.117 -12.312 1.00 95.38 184 LEU A C 1
ATOM 1363 O O . LEU A 1 184 ? 12.875 -8.999 -11.497 1.00 95.38 184 LEU A O 1
ATOM 1367 N N . GLY A 1 185 ? 12.154 -7.567 -13.047 1.00 96.25 185 GLY A N 1
ATOM 1368 C CA . GLY A 1 185 ? 10.741 -7.941 -12.920 1.00 96.25 185 GLY A CA 1
ATOM 1369 C C . GLY A 1 185 ? 10.045 -7.420 -11.655 1.00 96.25 185 GLY A C 1
ATOM 1370 O O . GLY A 1 185 ? 8.912 -7.814 -11.392 1.00 96.25 185 GLY A O 1
ATOM 1371 N N . CYS A 1 186 ? 10.680 -6.543 -10.885 1.00 97.50 186 CYS A N 1
ATOM 1372 C CA . CYS A 1 186 ? 10.127 -5.856 -9.721 1.00 97.50 186 CYS A CA 1
ATOM 1373 C C . CYS A 1 186 ? 9.797 -4.402 -10.062 1.00 97.50 186 CYS A C 1
ATOM 1375 O O . CYS A 1 186 ? 10.533 -3.744 -10.800 1.00 97.50 186 CYS A O 1
ATOM 1377 N N . LEU A 1 187 ? 8.707 -3.889 -9.496 1.00 97.31 187 LEU A N 1
ATOM 1378 C CA . LEU A 1 187 ? 8.402 -2.466 -9.529 1.00 97.31 187 LEU A CA 1
ATOM 1379 C C . LEU A 1 187 ? 9.304 -1.746 -8.526 1.00 97.31 187 LEU A C 1
ATOM 1381 O O . LEU A 1 187 ? 9.298 -2.065 -7.339 1.00 97.31 187 LEU A O 1
ATOM 1385 N N . VAL A 1 188 ? 10.015 -0.731 -8.997 1.00 94.81 188 VAL A N 1
ATOM 1386 C CA . VAL A 1 188 ? 10.806 0.180 -8.171 1.00 94.81 188 VAL A CA 1
ATOM 1387 C C . VAL A 1 188 ? 10.261 1.598 -8.296 1.00 94.81 188 VAL A C 1
ATOM 1389 O O . VAL A 1 188 ? 9.727 1.986 -9.334 1.00 94.81 188 VAL A O 1
ATOM 1392 N N . TRP A 1 189 ? 10.401 2.388 -7.236 1.00 93.12 189 TRP A N 1
ATOM 1393 C CA . TRP A 1 189 ? 10.038 3.804 -7.218 1.00 93.12 189 TRP A CA 1
ATOM 1394 C C . TRP A 1 189 ? 11.305 4.614 -6.980 1.00 93.12 189 TRP A C 1
ATOM 1396 O O . TRP A 1 189 ? 11.828 4.633 -5.869 1.00 93.12 189 TRP A O 1
ATOM 1406 N N . GLN A 1 190 ? 11.825 5.241 -8.032 1.00 89.81 190 GLN A N 1
ATOM 1407 C CA . GLN A 1 190 ? 13.149 5.867 -8.017 1.00 89.81 190 GLN A CA 1
ATOM 1408 C C . GLN A 1 190 ? 13.108 7.249 -8.665 1.00 89.81 190 GLN A C 1
ATOM 1410 O O . GLN A 1 190 ? 12.282 7.519 -9.536 1.00 89.81 190 GLN A O 1
ATOM 1415 N N . ASN A 1 191 ? 14.015 8.138 -8.262 1.00 88.88 191 ASN A N 1
ATOM 1416 C CA . ASN A 1 191 ? 14.216 9.406 -8.957 1.00 88.88 191 ASN A CA 1
ATOM 1417 C C . ASN A 1 191 ? 15.331 9.233 -10.006 1.00 88.88 191 ASN A C 1
ATOM 1419 O O . ASN A 1 191 ? 16.488 9.070 -9.620 1.00 88.88 191 ASN A O 1
ATOM 1423 N N . PRO A 1 192 ? 15.038 9.327 -11.317 1.00 86.50 192 PRO A N 1
ATOM 1424 C CA . PRO A 1 192 ? 16.016 9.075 -12.379 1.00 86.50 192 PRO A CA 1
ATOM 1425 C C . PRO A 1 192 ? 17.131 10.131 -12.443 1.00 86.50 192 PRO A C 1
ATOM 1427 O O . PRO A 1 192 ? 18.105 9.965 -13.172 1.00 86.50 192 PRO A O 1
ATOM 1430 N N . ARG A 1 193 ? 16.989 11.244 -11.709 1.00 85.31 193 ARG A N 1
ATOM 1431 C CA . ARG A 1 193 ? 18.000 12.306 -11.587 1.00 85.31 193 ARG A CA 1
ATOM 1432 C C . ARG A 1 193 ? 18.841 12.191 -10.314 1.00 85.31 193 ARG A C 1
ATOM 1434 O O . ARG A 1 193 ? 19.797 12.952 -10.168 1.00 85.31 193 ARG A O 1
ATOM 1441 N N . ALA A 1 194 ? 18.472 11.310 -9.386 1.00 83.94 194 ALA A N 1
ATOM 1442 C CA . ALA A 1 194 ? 19.243 11.029 -8.183 1.00 83.94 194 ALA A CA 1
ATOM 1443 C C . ALA A 1 194 ? 20.180 9.836 -8.413 1.00 83.94 194 ALA A C 1
ATOM 1445 O O . ALA A 1 194 ? 20.040 9.094 -9.384 1.00 83.94 194 ALA A O 1
ATOM 1446 N N . VAL A 1 195 ? 21.142 9.649 -7.508 1.00 79.44 195 VAL A N 1
ATOM 1447 C CA . VAL A 1 195 ? 21.851 8.368 -7.427 1.00 79.44 195 VAL A CA 1
ATOM 1448 C C . VAL A 1 195 ? 20.813 7.307 -7.074 1.00 79.44 195 VAL A C 1
ATOM 1450 O O . VAL A 1 195 ? 20.043 7.503 -6.131 1.00 79.44 195 VAL A O 1
ATOM 1453 N N . SER A 1 196 ? 20.763 6.243 -7.873 1.00 78.94 196 SER A N 1
ATOM 1454 C CA . SER A 1 196 ? 19.817 5.150 -7.676 1.00 78.94 196 SER A CA 1
ATOM 1455 C C . SER A 1 196 ? 20.025 4.525 -6.300 1.00 78.94 196 SER A C 1
ATOM 1457 O O . SER A 1 196 ? 21.164 4.341 -5.880 1.00 78.94 196 SER A O 1
ATOM 1459 N N . ALA A 1 197 ? 18.930 4.213 -5.606 1.00 76.75 197 ALA A N 1
ATOM 1460 C CA . ALA A 1 197 ? 18.987 3.422 -4.376 1.00 76.75 197 ALA A CA 1
ATOM 1461 C C . ALA A 1 197 ? 19.023 1.906 -4.648 1.00 76.75 197 ALA A C 1
ATOM 1463 O O . ALA A 1 197 ? 19.015 1.133 -3.701 1.00 76.75 197 ALA A O 1
ATOM 1464 N N . VAL A 1 198 ? 18.987 1.515 -5.927 1.00 78.88 198 VAL A N 1
ATOM 1465 C CA . VAL A 1 198 ? 19.216 0.147 -6.398 1.00 78.88 198 VAL A CA 1
ATOM 1466 C C . VAL A 1 198 ? 20.320 0.165 -7.453 1.00 78.88 198 VAL A C 1
ATOM 1468 O O . VAL A 1 198 ? 20.244 0.942 -8.412 1.00 78.88 198 VAL A O 1
ATOM 1471 N N . ASP A 1 199 ? 21.328 -0.676 -7.289 1.00 82.81 199 ASP A N 1
ATOM 1472 C CA . ASP A 1 199 ? 22.451 -0.850 -8.206 1.00 82.81 199 ASP A CA 1
ATOM 1473 C C . ASP A 1 199 ? 22.050 -1.692 -9.422 1.00 82.81 199 ASP A C 1
ATOM 1475 O O . ASP A 1 199 ? 22.588 -1.518 -10.523 1.00 82.81 199 ASP A O 1
ATOM 1479 N N . ALA A 1 200 ? 21.047 -2.561 -9.253 1.00 85.94 200 ALA A N 1
ATOM 1480 C CA . ALA A 1 200 ? 20.436 -3.293 -10.349 1.00 85.94 200 ALA A CA 1
ATOM 1481 C C . ALA A 1 200 ? 19.904 -2.316 -11.422 1.00 85.94 200 ALA A C 1
ATOM 1483 O O . ALA A 1 200 ? 19.198 -1.352 -11.098 1.00 85.94 200 ALA A O 1
ATOM 1484 N N . PRO A 1 201 ? 20.191 -2.552 -12.720 1.00 89.06 201 PRO A N 1
ATOM 1485 C CA . PRO A 1 201 ? 19.659 -1.722 -13.791 1.00 89.06 201 PRO A CA 1
ATOM 1486 C C . PRO A 1 201 ? 18.135 -1.651 -13.730 1.00 89.06 201 PRO A C 1
ATOM 1488 O O . PRO A 1 201 ? 17.451 -2.666 -13.567 1.00 89.06 201 PRO A O 1
ATOM 1491 N N . TRP A 1 202 ? 17.599 -0.449 -13.889 1.00 93.12 202 TRP A N 1
ATOM 1492 C CA . TRP A 1 202 ? 16.165 -0.214 -13.895 1.00 93.12 202 TRP A CA 1
ATOM 1493 C C . TRP A 1 202 ? 15.799 0.806 -14.967 1.00 93.12 202 TRP A C 1
ATOM 1495 O O . TRP A 1 202 ? 16.604 1.667 -15.329 1.00 93.12 202 TRP A O 1
ATOM 1505 N N . GLU A 1 203 ? 14.572 0.711 -15.467 1.00 92.06 203 GLU A N 1
ATOM 1506 C CA . GLU A 1 203 ? 14.050 1.617 -16.489 1.00 92.06 203 GLU A CA 1
ATOM 1507 C C . GLU A 1 203 ? 12.744 2.256 -16.001 1.00 92.06 203 GLU A C 1
ATOM 1509 O O . GLU A 1 203 ? 11.851 1.526 -15.556 1.00 92.06 203 GLU A O 1
ATOM 1514 N N . PRO A 1 204 ? 12.591 3.596 -16.065 1.00 93.25 204 PRO A N 1
ATOM 1515 C CA . PRO A 1 204 ? 11.304 4.239 -15.832 1.00 93.25 204 PRO A CA 1
ATOM 1516 C C . PRO A 1 204 ? 10.240 3.690 -16.780 1.00 93.25 204 PRO A C 1
ATOM 1518 O O . PRO A 1 204 ? 10.486 3.553 -17.977 1.00 93.25 204 PRO A O 1
ATOM 1521 N N . VAL A 1 205 ? 9.031 3.453 -16.269 1.00 93.25 205 VAL A N 1
ATOM 1522 C CA . VAL A 1 205 ? 7.900 2.995 -17.098 1.00 93.25 205 VAL A CA 1
ATOM 1523 C C . VAL A 1 205 ? 7.502 4.077 -18.113 1.00 93.25 205 VAL A C 1
ATOM 1525 O O . VAL A 1 205 ? 7.116 3.769 -19.238 1.00 93.25 205 VAL A O 1
ATOM 1528 N N . HIS A 1 206 ? 7.638 5.352 -17.726 1.00 91.50 206 HIS A N 1
ATOM 1529 C CA . HIS A 1 206 ? 7.279 6.526 -18.530 1.00 91.50 206 HIS A CA 1
ATOM 1530 C C . HIS A 1 206 ? 8.459 7.514 -18.618 1.00 91.50 206 HIS A C 1
ATOM 1532 O O . HIS A 1 206 ? 8.444 8.537 -17.937 1.00 91.50 206 HIS A O 1
ATOM 1538 N N . PRO A 1 207 ? 9.504 7.232 -19.420 1.00 79.25 207 PRO A N 1
ATOM 1539 C CA . PRO A 1 207 ? 10.755 8.004 -19.417 1.00 79.25 207 PRO A CA 1
ATOM 1540 C C . PRO A 1 207 ? 10.641 9.410 -20.033 1.00 79.25 207 PRO A C 1
ATOM 1542 O O . PRO A 1 207 ? 11.464 10.273 -19.739 1.00 79.25 207 PRO A O 1
ATOM 1545 N N . ASP A 1 208 ? 9.630 9.646 -20.873 1.00 75.94 208 ASP A N 1
ATOM 1546 C CA . ASP A 1 208 ? 9.428 10.908 -21.603 1.00 75.94 208 ASP A CA 1
ATOM 1547 C C . ASP A 1 208 ? 8.485 11.898 -20.882 1.00 75.94 208 ASP A C 1
ATOM 1549 O O . ASP A 1 208 ? 8.005 12.857 -21.497 1.00 75.94 208 ASP A O 1
ATOM 1553 N N . ARG A 1 209 ? 8.160 11.648 -19.608 1.00 63.06 209 ARG A N 1
ATOM 1554 C CA . ARG A 1 209 ? 7.225 12.457 -18.810 1.00 63.06 209 ARG A CA 1
ATOM 1555 C C . ARG A 1 209 ? 7.927 13.339 -17.783 1.00 63.06 209 ARG A C 1
ATOM 1557 O O . ARG A 1 209 ? 8.917 12.890 -17.168 1.00 63.06 209 ARG A O 1
#

Sequence (209 aa):
MNDESLAAWDRVEDWLKANAPCSYASLRPPAGPERVAAAQARMGVTWPREVAALWLRHDGAEGFEVDGDEEGEVDPAKFLAGYTFLPLDEAVRVHAARSDPDTGAVGCTGWVPLSGADDDYAGEMVVVDGPDAGRMGRWSATDRARLHGAYTTLGGYLTAVAEALETGTGPLADRDGVVPGVSLGCLVWQNPRAVSAVDAPWEPVHPDR

Secondary structure (DSSP, 8-state):
---HHHHHHHHHHHHHHHH-HHHHHTBPPPPPHHHHHHHHHHHTSPPPHHHHHHHTT-S-B---PPTT-SS----TT-TBTTBEE--HHHHHHHHHHH--TTT-SS-SSSEEE-EE-TTS-EEEEEE-SSTTTT-EEEEESSS--EE-SS--SHHHHHHHHHHHHHHS-STTTTSTT-EEEEETTEEEEE-TTSPPS--S--EESSTT-

Mean predicted aligned error: 4.13 Å

Radius of gyration: 16.47 Å; Cα contacts (8 Å, |Δi|>4): 436; chains: 1; bounding box: 45×32×47 Å

Solvent-accessible surface area (backbone atoms only — not comparable to full-atom values): 10893 Å² total; per-residue (Å²): 143,76,54,57,42,54,55,20,43,51,50,40,52,54,49,25,58,75,65,10,48,46,27,40,66,15,52,34,67,50,39,54,72,68,57,52,52,50,42,35,59,74,59,71,45,69,72,57,69,69,64,54,48,49,34,53,58,23,35,17,34,49,62,59,92,49,84,86,44,90,84,70,57,66,48,19,20,24,58,64,85,53,16,22,38,40,27,60,73,51,27,45,49,54,40,62,66,25,24,38,70,91,81,16,34,60,34,47,59,47,54,44,56,46,28,29,37,98,84,61,47,36,30,38,27,37,27,50,43,74,98,54,44,60,26,20,26,39,44,29,61,88,42,69,52,44,72,45,86,86,33,43,29,64,31,44,41,35,36,28,52,31,36,20,66,75,70,48,34,53,77,54,30,72,42,91,58,30,38,49,21,38,33,85,37,14,38,41,60,46,34,90,88,50,85,66,86,42,89,59,72,65,44,57,75,49,77,94,106